Protein AF-A0A923C5K8-F1 (afdb_monomer)

Mean predicted aligned error: 7.36 Å

pLDDT: mean 82.14, std 13.77, range [33.34, 97.75]

Solvent-accessible surface area (backbone atoms only — not comparable to full-atom values): 17871 Å² total; per-residue (Å²): 132,82,71,57,56,36,75,54,32,41,27,38,31,34,70,42,72,71,40,38,52,46,50,53,53,49,39,27,40,48,28,29,39,83,38,25,40,34,75,89,48,56,32,38,34,29,34,38,76,75,36,37,37,36,44,36,55,45,57,68,77,55,85,74,36,60,58,27,57,51,23,70,66,31,36,38,41,49,50,30,38,30,37,25,20,83,42,53,73,59,42,52,53,34,24,43,76,48,68,41,44,72,50,86,70,62,50,97,78,73,54,60,29,25,51,33,69,47,82,17,35,38,28,53,41,46,51,89,46,48,66,57,50,48,62,73,47,27,52,69,53,82,80,75,85,74,85,56,61,67,36,73,35,45,36,68,50,36,36,32,32,41,34,48,52,89,49,45,67,60,50,50,38,33,45,35,65,12,69,56,24,43,70,77,49,90,66,61,46,80,44,98,77,34,37,41,43,41,35,28,35,88,78,62,53,38,35,40,35,39,38,33,26,41,78,89,45,32,74,76,33,66,42,42,55,59,37,71,48,37,26,54,39,33,45,29,31,27,37,75,68,49,91,86,39,73,53,67,74,44,57,76,73,45,51,60,47,78,70,60,74,64,56,49,53,56,50,44,66,69,45,62,92,52,97,68,61,53,70,60,30,60,80,60,38,44,43,74,39,34,44,80,56,102,77,61,46,62,28,39,34,39,40,50,49,53,78,69,46,50,50,44,38,42,31,43,35,26,68,48,91,91,59,73,92,72,83,40,72,80,70,84,94,123

Radius of gyration: 19.4 Å; Cα contacts (8 Å, |Δi|>4): 706; chains: 1; bounding box: 46×44×50 Å

Structure (mmCIF, N/CA/C/O backbone):
data_AF-A0A923C5K8-F1
#
_entry.id   AF-A0A923C5K8-F1
#
loop_
_atom_site.group_PDB
_atom_site.id
_atom_site.type_symbol
_atom_site.label_atom_id
_atom_site.label_alt_id
_atom_site.label_comp_id
_atom_site.label_asym_id
_atom_site.label_entity_id
_atom_site.label_seq_id
_atom_site.pdbx_PDB_ins_code
_atom_site.Cartn_x
_atom_site.Cartn_y
_atom_site.Cartn_z
_atom_site.occupancy
_atom_site.B_iso_or_equiv
_atom_site.auth_seq_id
_atom_site.auth_comp_id
_atom_site.auth_asym_id
_atom_site.auth_atom_id
_atom_site.pdbx_PDB_model_num
ATOM 1 N N . MET A 1 1 ? -0.525 24.136 -12.859 1.00 54.44 1 MET A N 1
ATOM 2 C CA . MET A 1 1 ? -1.296 22.988 -12.332 1.00 54.44 1 MET A CA 1
ATOM 3 C C . MET A 1 1 ? -0.347 22.068 -11.589 1.00 54.44 1 MET A C 1
ATOM 5 O O . MET A 1 1 ? 0.751 21.841 -12.087 1.00 54.44 1 MET A O 1
ATOM 9 N N . GLN A 1 2 ? -0.743 21.607 -10.403 1.00 67.50 2 GLN A N 1
ATOM 10 C CA . GLN A 1 2 ? -0.020 20.585 -9.638 1.00 67.50 2 GLN A CA 1
ATOM 11 C C . GLN A 1 2 ? -0.041 19.246 -10.404 1.00 67.50 2 GLN A C 1
ATOM 13 O O . GLN A 1 2 ? -1.041 18.978 -11.074 1.00 67.50 2 GLN A O 1
ATOM 18 N N . PRO A 1 3 ? 1.033 18.436 -10.351 1.00 74.94 3 PRO A N 1
ATOM 19 C CA . PRO A 1 3 ? 1.065 17.127 -10.995 1.00 74.94 3 PRO A CA 1
ATOM 20 C C . PRO A 1 3 ? -0.014 16.212 -10.410 1.00 74.94 3 PRO A C 1
ATOM 22 O O . PRO A 1 3 ? -0.245 16.194 -9.200 1.00 74.94 3 PRO A O 1
ATOM 25 N N . SER A 1 4 ? -0.645 15.419 -11.270 1.00 88.62 4 SER A N 1
ATOM 26 C CA . SER A 1 4 ? -1.447 14.287 -10.816 1.00 88.62 4 SER A CA 1
ATOM 27 C C . SER A 1 4 ? -0.523 13.221 -10.221 1.00 88.62 4 SER A C 1
ATOM 29 O O . SER A 1 4 ? 0.566 12.965 -10.747 1.00 88.62 4 SER A O 1
ATOM 31 N N . LEU A 1 5 ? -0.944 12.615 -9.110 1.00 93.25 5 LEU A N 1
ATOM 32 C CA . LEU A 1 5 ? -0.205 11.537 -8.464 1.00 93.25 5 LEU A CA 1
ATOM 33 C C . LEU A 1 5 ? -1.176 10.455 -7.992 1.00 93.25 5 LEU A C 1
ATOM 35 O O . LEU A 1 5 ? -2.074 10.720 -7.195 1.00 93.25 5 LEU A O 1
ATOM 39 N N . ASN A 1 6 ? -1.011 9.237 -8.498 1.00 93.75 6 ASN A N 1
ATOM 40 C CA . ASN A 1 6 ? -1.875 8.098 -8.188 1.00 93.75 6 ASN A CA 1
ATOM 41 C C . ASN A 1 6 ? -1.044 6.855 -7.878 1.00 93.75 6 ASN A C 1
ATOM 43 O O . ASN A 1 6 ? 0.094 6.742 -8.323 1.00 93.75 6 ASN A O 1
ATOM 47 N N . ILE A 1 7 ? -1.627 5.893 -7.165 1.00 95.38 7 ILE A N 1
ATOM 48 C CA . ILE A 1 7 ? -1.024 4.564 -7.016 1.00 95.38 7 ILE A CA 1
ATOM 49 C C . ILE A 1 7 ? -1.369 3.742 -8.260 1.00 95.38 7 ILE A C 1
ATOM 51 O O . ILE A 1 7 ? -2.545 3.529 -8.549 1.00 95.38 7 ILE A O 1
ATOM 55 N N . GLY A 1 8 ? -0.349 3.274 -8.978 1.00 96.00 8 GLY A N 1
ATOM 56 C CA . GLY A 1 8 ? -0.500 2.308 -10.066 1.00 96.00 8 GLY A CA 1
ATOM 57 C C . GLY A 1 8 ? -0.700 0.902 -9.515 1.00 96.00 8 GLY A C 1
ATOM 58 O O . GLY A 1 8 ? -1.753 0.298 -9.704 1.00 96.00 8 GLY A O 1
ATOM 59 N N . PHE A 1 9 ? 0.290 0.409 -8.770 1.00 97.38 9 PHE A N 1
ATOM 60 C CA . PHE A 1 9 ? 0.217 -0.861 -8.053 1.00 97.38 9 PHE A CA 1
ATOM 61 C C . PHE A 1 9 ? 1.048 -0.831 -6.769 1.00 97.38 9 PHE A C 1
ATOM 63 O O . PHE A 1 9 ? 1.988 -0.045 -6.644 1.00 97.38 9 PHE A O 1
ATOM 70 N N . ILE A 1 10 ? 0.711 -1.722 -5.839 1.00 97.25 10 ILE A N 1
ATOM 71 C CA . ILE A 1 10 ? 1.554 -2.073 -4.690 1.00 97.25 10 ILE A CA 1
ATOM 72 C C . ILE A 1 10 ? 2.181 -3.430 -4.975 1.00 97.25 10 ILE A C 1
ATOM 74 O O . ILE A 1 10 ? 1.475 -4.366 -5.348 1.00 97.25 10 ILE A O 1
ATOM 78 N N . GLU A 1 11 ? 3.489 -3.544 -4.813 1.00 95.94 11 GLU A N 1
ATOM 79 C CA . GLU A 1 11 ? 4.194 -4.810 -4.937 1.00 95.94 11 GLU A CA 1
ATOM 80 C C . GLU A 1 11 ? 4.358 -5.459 -3.562 1.00 95.94 11 GLU A C 1
ATOM 82 O O . GLU A 1 11 ? 4.950 -4.880 -2.652 1.00 95.94 11 GLU A O 1
ATOM 87 N N . ILE A 1 12 ? 3.830 -6.671 -3.417 1.00 95.12 12 ILE A N 1
ATOM 88 C CA . ILE A 1 12 ? 4.008 -7.507 -2.231 1.00 95.12 12 ILE A CA 1
ATOM 89 C C . ILE A 1 12 ? 4.950 -8.633 -2.609 1.00 95.12 12 ILE A C 1
ATOM 91 O O . ILE A 1 12 ? 4.692 -9.345 -3.580 1.00 95.12 12 ILE A O 1
ATOM 95 N N . SER A 1 13 ? 5.984 -8.836 -1.803 1.00 92.25 13 SER A N 1
ATOM 96 C CA . SER A 1 13 ? 6.898 -9.950 -1.983 1.00 92.25 13 SER A CA 1
ATOM 97 C C . SER A 1 13 ? 6.747 -11.009 -0.891 1.00 92.25 13 SER A C 1
ATOM 99 O O . SER A 1 13 ? 6.535 -10.684 0.280 1.00 92.25 13 SER A O 1
ATOM 101 N N . ALA A 1 14 ? 6.829 -12.291 -1.267 1.00 89.38 14 ALA A N 1
ATOM 102 C CA . ALA A 1 14 ? 6.598 -13.419 -0.358 1.00 89.38 14 ALA A CA 1
ATOM 103 C C . ALA A 1 14 ? 7.727 -14.481 -0.409 1.00 89.38 14 ALA A C 1
ATOM 105 O O . ALA A 1 14 ? 8.059 -14.958 -1.494 1.00 89.38 14 ALA A O 1
ATOM 106 N N . PRO A 1 15 ? 8.279 -14.920 0.748 1.00 82.31 15 PRO A N 1
ATOM 107 C CA . PRO A 1 15 ? 9.481 -15.774 0.821 1.00 82.31 15 PRO A CA 1
ATOM 108 C C . PRO A 1 15 ? 9.251 -17.258 0.545 1.00 82.31 15 PRO A C 1
ATOM 110 O O . PRO A 1 15 ? 10.193 -17.982 0.235 1.00 82.31 15 PRO A O 1
ATOM 113 N N . SER A 1 16 ? 8.024 -17.748 0.706 1.00 83.12 16 SER A N 1
ATOM 114 C CA . SER A 1 16 ? 7.712 -19.174 0.614 1.00 83.12 16 SER A CA 1
ATOM 115 C C . SER A 1 16 ? 6.380 -19.400 -0.083 1.00 83.12 16 SER A C 1
ATOM 117 O O . SER A 1 16 ? 5.521 -18.515 -0.099 1.00 83.12 16 SER A O 1
ATOM 119 N N . SER A 1 17 ? 6.185 -20.605 -0.621 1.00 86.38 17 SER A N 1
ATOM 120 C CA . SER A 1 17 ? 4.902 -21.025 -1.194 1.00 86.38 17 SER A CA 1
ATOM 121 C C . SER A 1 17 ? 3.762 -20.864 -0.190 1.00 86.38 17 SER A C 1
ATOM 123 O O . SER A 1 17 ? 2.743 -20.285 -0.538 1.00 86.38 17 SER A O 1
ATOM 125 N N . LEU A 1 18 ? 3.966 -21.256 1.073 1.00 87.75 18 LEU A N 1
ATOM 126 C CA . LEU A 1 18 ? 2.962 -21.115 2.130 1.00 87.75 18 LEU A CA 1
ATOM 127 C C . LEU A 1 18 ? 2.531 -19.654 2.337 1.00 87.75 18 LEU A C 1
ATOM 129 O O . LEU A 1 18 ? 1.337 -19.358 2.334 1.00 87.75 18 LEU A O 1
ATOM 133 N N . LYS A 1 19 ? 3.489 -18.726 2.488 1.00 89.25 19 LYS A N 1
ATOM 134 C CA . LYS A 1 19 ? 3.171 -17.299 2.669 1.00 89.25 19 LYS A CA 1
ATOM 135 C C . LYS A 1 19 ? 2.550 -16.698 1.410 1.00 89.25 19 LYS A C 1
ATOM 137 O O . LYS A 1 19 ? 1.596 -15.933 1.502 1.00 89.25 19 LYS A O 1
ATOM 142 N N . ARG A 1 20 ? 3.051 -17.078 0.234 1.00 91.62 20 ARG A N 1
ATOM 143 C CA . ARG A 1 20 ? 2.485 -16.670 -1.053 1.00 91.62 20 ARG A CA 1
ATOM 144 C C . ARG A 1 20 ? 1.023 -17.097 -1.157 1.00 91.62 20 ARG A C 1
ATOM 146 O O . ARG A 1 20 ? 0.174 -16.266 -1.454 1.00 91.62 20 ARG A O 1
ATOM 153 N N . ASP A 1 21 ? 0.715 -18.358 -0.882 1.00 93.00 21 ASP A N 1
ATOM 154 C CA . ASP A 1 21 ? -0.636 -18.903 -1.019 1.00 93.00 21 ASP A CA 1
ATOM 155 C C . ASP A 1 21 ? -1.592 -18.300 0.030 1.00 93.00 21 ASP A C 1
ATOM 157 O O . ASP A 1 21 ? -2.765 -18.051 -0.273 1.00 93.00 21 ASP A O 1
ATOM 161 N N . ALA A 1 22 ? -1.082 -17.949 1.219 1.00 91.62 22 ALA A N 1
ATOM 162 C CA . ALA A 1 22 ? -1.814 -17.158 2.209 1.00 91.62 22 ALA A CA 1
ATOM 163 C C . ALA A 1 22 ? -2.159 -15.749 1.688 1.00 91.62 22 ALA A C 1
ATOM 165 O O . ALA A 1 22 ? -3.317 -15.338 1.781 1.00 91.62 22 ALA A O 1
ATOM 166 N N . VAL A 1 23 ? -1.204 -15.040 1.066 1.00 93.50 23 VAL A N 1
ATOM 167 C CA . VAL A 1 23 ? -1.464 -13.731 0.432 1.00 93.50 23 VAL A CA 1
ATOM 168 C C . VAL A 1 23 ? -2.484 -13.867 -0.692 1.00 93.50 23 VAL A C 1
ATOM 170 O O . VAL A 1 23 ? -3.456 -13.119 -0.704 1.00 93.50 23 VAL A O 1
ATOM 173 N N . LYS A 1 24 ? -2.336 -14.846 -1.595 1.00 93.69 24 LYS A N 1
ATOM 174 C CA . LYS A 1 24 ? -3.310 -15.089 -2.677 1.00 93.69 24 LYS A CA 1
ATOM 175 C C . LYS A 1 24 ? -4.718 -15.295 -2.124 1.00 93.69 24 LYS A C 1
ATOM 177 O O . LYS A 1 24 ? -5.668 -14.655 -2.569 1.00 93.69 24 LYS A O 1
ATOM 182 N N . THR A 1 25 ? -4.839 -16.157 -1.116 1.00 90.69 25 THR A N 1
ATOM 183 C CA . THR A 1 25 ? -6.109 -16.450 -0.447 1.00 90.69 25 THR A CA 1
ATOM 184 C C . THR A 1 25 ? -6.710 -15.191 0.168 1.00 90.69 25 THR A C 1
ATOM 186 O O . THR A 1 25 ? -7.901 -14.931 0.000 1.00 90.69 25 THR A O 1
ATOM 189 N N . LEU A 1 26 ? -5.897 -14.385 0.852 1.00 89.94 26 LEU A N 1
ATOM 190 C CA . LEU A 1 26 ? -6.344 -13.126 1.433 1.00 89.94 26 LEU A CA 1
ATOM 191 C C . LEU A 1 26 ? -6.803 -12.130 0.361 1.00 89.94 26 LEU A C 1
ATOM 193 O O . LEU A 1 26 ? -7.888 -11.569 0.487 1.00 89.94 26 LEU A O 1
ATOM 197 N N . LEU A 1 27 ? -6.030 -11.946 -0.710 1.00 91.50 27 LEU A N 1
ATOM 198 C CA . LEU A 1 27 ? -6.373 -11.043 -1.811 1.00 91.50 27 LEU A CA 1
ATOM 199 C C . LEU A 1 27 ? -7.736 -11.391 -2.422 1.00 91.50 27 LEU A C 1
ATOM 201 O O . LEU A 1 27 ? -8.565 -10.497 -2.602 1.00 91.50 27 LEU A O 1
ATOM 205 N N . LEU A 1 28 ? -8.011 -12.681 -2.648 1.00 89.19 28 LEU A N 1
ATOM 206 C CA . LEU A 1 28 ? -9.319 -13.146 -3.120 1.00 89.19 28 LEU A CA 1
ATOM 207 C C . LEU A 1 28 ? -10.447 -12.775 -2.145 1.00 89.19 28 LEU A C 1
ATOM 209 O O . LEU A 1 28 ? -11.460 -12.209 -2.562 1.00 89.19 28 LEU A O 1
ATOM 213 N N . LYS A 1 29 ? -10.255 -13.016 -0.839 1.00 85.12 29 LYS A N 1
ATOM 214 C CA . LYS A 1 29 ? -11.236 -12.660 0.205 1.00 85.12 29 LYS A CA 1
ATOM 215 C C . LYS A 1 29 ? -11.498 -11.149 0.267 1.00 85.12 29 LYS A C 1
ATOM 217 O O . LYS A 1 29 ? -12.635 -10.734 0.502 1.00 85.12 29 LYS A O 1
ATOM 222 N N . LEU A 1 30 ? -10.463 -10.348 0.012 1.00 86.62 30 LEU A N 1
ATOM 223 C CA . LEU A 1 30 ? -10.506 -8.886 -0.063 1.00 86.62 30 LEU A CA 1
ATOM 224 C C . LEU A 1 30 ? -11.086 -8.356 -1.387 1.00 86.62 30 LEU A C 1
ATOM 226 O O . LEU A 1 30 ? -11.190 -7.142 -1.554 1.00 86.62 30 LEU A O 1
ATOM 230 N N . GLY A 1 31 ? -11.471 -9.225 -2.326 1.00 86.00 31 GLY A N 1
ATOM 231 C CA . GLY A 1 31 ? -12.117 -8.840 -3.585 1.00 86.00 31 GLY A CA 1
ATOM 232 C C . GLY A 1 31 ? -11.159 -8.574 -4.749 1.00 86.00 31 GLY A C 1
ATOM 233 O O . GLY A 1 31 ? -11.602 -8.185 -5.835 1.00 86.00 31 GLY A O 1
ATOM 234 N N . PHE A 1 32 ? -9.859 -8.811 -4.569 1.00 90.94 32 PHE A N 1
ATOM 235 C CA . PHE A 1 32 ? -8.914 -8.828 -5.678 1.00 90.94 32 PHE A CA 1
ATOM 236 C C . PHE A 1 32 ? -9.048 -10.132 -6.464 1.00 90.94 32 PHE A C 1
ATOM 238 O O . PHE A 1 32 ? -9.311 -11.190 -5.907 1.00 90.94 32 PHE A O 1
ATOM 245 N N . ASN A 1 33 ? -8.851 -10.069 -7.774 1.00 91.19 33 ASN A N 1
ATOM 246 C CA . ASN A 1 33 ? -8.841 -11.230 -8.656 1.00 91.19 33 ASN A CA 1
ATOM 247 C C . ASN A 1 33 ? -7.522 -11.260 -9.414 1.00 91.19 33 ASN A C 1
ATOM 249 O O . ASN A 1 33 ? -7.016 -10.203 -9.784 1.00 91.19 33 ASN A O 1
ATOM 253 N N . LEU A 1 34 ? -6.996 -12.453 -9.674 1.00 94.31 34 LEU A N 1
ATOM 254 C CA . LEU A 1 34 ? -5.881 -12.621 -10.597 1.00 94.31 34 LEU A CA 1
ATOM 255 C C . LEU A 1 34 ? -6.327 -12.159 -11.992 1.00 94.31 34 LEU A C 1
ATOM 257 O O . LEU A 1 34 ? -7.333 -12.639 -12.512 1.00 94.31 34 LEU A O 1
ATOM 261 N N . VAL A 1 35 ? -5.602 -11.201 -12.564 1.00 94.38 35 VAL A N 1
ATOM 262 C CA . VAL A 1 35 ? -5.890 -10.613 -13.882 1.00 94.38 35 VAL A CA 1
ATOM 263 C C . VAL A 1 35 ? -4.722 -10.716 -14.848 1.00 94.38 35 VAL A C 1
ATOM 265 O O . VAL A 1 35 ? -4.885 -10.379 -16.014 1.00 94.38 35 VAL A O 1
ATOM 268 N N . GLY A 1 36 ? -3.551 -11.166 -14.405 1.00 95.56 36 GLY A N 1
ATOM 269 C CA . GLY A 1 36 ? -2.436 -11.377 -15.313 1.00 95.56 36 GLY A CA 1
ATOM 270 C C . GLY A 1 36 ? -1.259 -12.089 -14.677 1.00 95.56 36 GLY A C 1
ATOM 271 O O . GLY A 1 36 ? -1.043 -12.007 -13.467 1.00 95.56 36 GLY A O 1
ATOM 272 N N . HIS A 1 37 ? -0.481 -12.754 -15.519 1.00 96.81 37 HIS A N 1
ATOM 273 C CA . HIS A 1 37 ? 0.834 -13.279 -15.167 1.00 96.81 37 HIS A CA 1
ATOM 274 C C . HIS A 1 37 ? 1.898 -12.444 -15.855 1.00 96.81 37 HIS A C 1
ATOM 276 O O . HIS A 1 37 ? 1.741 -12.076 -17.018 1.00 96.81 37 HIS A O 1
ATOM 282 N N . HIS A 1 38 ? 2.969 -12.110 -15.144 1.00 96.69 38 HIS A N 1
ATOM 283 C CA . HIS A 1 38 ? 4.079 -11.418 -15.771 1.00 96.69 38 HIS A CA 1
ATOM 284 C C . HIS A 1 38 ? 4.756 -12.352 -16.782 1.00 96.69 38 HIS A C 1
ATOM 286 O O . HIS A 1 38 ? 5.025 -13.512 -16.479 1.00 96.69 38 HIS A O 1
ATOM 292 N N . LYS A 1 39 ? 5.073 -11.841 -17.975 1.00 95.38 39 LYS A N 1
ATOM 293 C CA . LYS A 1 39 ? 5.541 -12.655 -19.114 1.00 95.38 39 LYS A CA 1
ATOM 294 C C . LYS A 1 39 ? 6.876 -13.361 -18.866 1.00 95.38 39 LYS A C 1
ATOM 296 O O . LYS A 1 39 ? 7.105 -14.459 -19.355 1.00 95.38 39 LYS A O 1
ATOM 301 N N . LEU A 1 40 ? 7.778 -12.702 -18.134 1.00 91.69 40 LEU A N 1
ATOM 302 C CA . LEU A 1 40 ? 9.156 -13.173 -17.915 1.00 91.69 40 LEU A CA 1
ATOM 303 C C . LEU A 1 40 ? 9.512 -13.502 -16.453 1.00 91.69 40 LEU A C 1
ATOM 305 O O . LEU A 1 40 ? 10.409 -14.313 -16.206 1.00 91.69 40 LEU A O 1
ATOM 309 N N . HIS A 1 41 ? 8.812 -12.898 -15.493 1.00 91.38 41 HIS A N 1
ATOM 310 C CA . HIS A 1 41 ? 9.139 -12.936 -14.068 1.00 91.38 41 HIS A CA 1
ATOM 311 C C . HIS A 1 41 ? 8.056 -13.665 -13.279 1.00 91.38 41 HIS A C 1
ATOM 313 O O . HIS A 1 41 ? 6.913 -13.784 -13.717 1.00 91.38 41 HIS A O 1
ATOM 319 N N . ALA A 1 42 ? 8.411 -14.144 -12.089 1.00 92.00 42 ALA A N 1
ATOM 320 C CA . ALA A 1 42 ? 7.487 -14.818 -11.182 1.00 92.00 42 ALA A CA 1
ATOM 321 C C . ALA A 1 42 ? 6.625 -13.796 -10.416 1.00 92.00 42 ALA A C 1
ATOM 323 O O . ALA A 1 42 ? 6.728 -13.661 -9.197 1.00 92.00 42 ALA A O 1
ATOM 324 N N . VAL A 1 43 ? 5.800 -13.059 -11.163 1.00 94.31 43 VAL A N 1
ATOM 325 C CA . VAL A 1 43 ? 4.916 -12.013 -10.646 1.00 94.31 43 VAL A CA 1
ATOM 326 C C . VAL A 1 43 ? 3.493 -12.253 -11.138 1.00 94.31 43 VAL A C 1
ATOM 328 O O . VAL A 1 43 ? 3.249 -12.469 -12.325 1.00 94.31 43 VAL A O 1
ATOM 331 N N . GLU A 1 44 ? 2.538 -12.188 -10.219 1.00 96.75 44 GLU A N 1
ATOM 332 C CA . GLU A 1 44 ? 1.106 -12.240 -10.514 1.00 96.75 44 GLU A CA 1
ATOM 333 C C . GLU A 1 44 ? 0.466 -10.874 -10.289 1.00 96.75 44 GLU A C 1
ATOM 335 O O . GLU A 1 44 ? 0.716 -10.221 -9.277 1.00 96.75 44 GLU A O 1
ATOM 340 N N . LEU A 1 45 ? -0.395 -10.449 -11.211 1.00 97.38 45 LEU A N 1
ATOM 341 C CA . LEU A 1 45 ? -1.140 -9.205 -11.096 1.00 97.38 45 LEU A CA 1
ATOM 342 C C . LEU A 1 45 ? -2.549 -9.484 -10.584 1.00 97.38 45 LEU A C 1
ATOM 344 O O . LEU A 1 45 ? -3.353 -10.143 -11.245 1.00 97.38 45 LEU A O 1
ATOM 348 N N . TYR A 1 46 ? -2.857 -8.930 -9.422 1.00 95.56 46 TYR A N 1
ATOM 349 C CA . TYR A 1 46 ? -4.167 -8.962 -8.797 1.00 95.56 46 TYR A CA 1
ATOM 350 C C . TYR A 1 46 ? -4.838 -7.600 -8.929 1.00 95.56 46 TYR A C 1
ATOM 352 O O . TYR A 1 46 ? -4.197 -6.566 -8.757 1.00 95.56 46 TYR A O 1
ATOM 360 N N . LYS A 1 47 ? -6.141 -7.584 -9.201 1.00 92.81 47 LYS A N 1
ATOM 361 C CA . LYS A 1 47 ? -6.919 -6.352 -9.348 1.00 92.81 47 LYS A CA 1
ATOM 362 C C . LYS A 1 47 ? -8.278 -6.460 -8.665 1.00 92.81 47 LYS A C 1
ATOM 364 O O . LYS A 1 47 ? -8.980 -7.459 -8.844 1.00 92.81 47 LYS A O 1
ATOM 369 N N . ASN A 1 48 ? -8.665 -5.432 -7.916 1.00 88.44 48 ASN A N 1
ATOM 370 C CA . ASN A 1 48 ? -10.050 -5.233 -7.478 1.00 88.44 48 ASN A CA 1
ATOM 371 C C . ASN A 1 48 ? -10.762 -4.232 -8.422 1.00 88.44 48 ASN A C 1
ATOM 373 O O . ASN A 1 48 ? -10.507 -4.241 -9.629 1.00 88.44 48 ASN A O 1
ATOM 377 N N . VAL A 1 49 ? -11.694 -3.404 -7.936 1.00 85.94 49 VAL A N 1
ATOM 378 C CA . VAL A 1 49 ? -12.416 -2.445 -8.792 1.00 85.94 49 VAL A CA 1
ATOM 379 C C . VAL A 1 49 ? -11.441 -1.463 -9.457 1.00 85.94 49 VAL A C 1
ATOM 381 O O . VAL A 1 49 ? -11.429 -1.360 -10.689 1.00 85.94 49 VAL A O 1
ATOM 384 N N . THR A 1 50 ? -10.577 -0.805 -8.676 1.00 87.44 50 THR A N 1
ATOM 385 C CA . THR A 1 50 ? -9.681 0.252 -9.188 1.00 87.44 50 THR A CA 1
ATOM 386 C C . THR A 1 50 ? -8.197 0.040 -8.903 1.00 87.44 50 THR A C 1
ATOM 388 O O . THR A 1 50 ? -7.370 0.719 -9.502 1.00 87.44 50 THR A O 1
ATOM 391 N N . SER A 1 51 ? -7.841 -0.864 -7.995 1.00 92.62 51 SER A N 1
ATOM 392 C CA . SER A 1 51 ? -6.486 -1.009 -7.462 1.00 92.62 51 SER A CA 1
ATOM 393 C C . SER A 1 51 ? -5.812 -2.289 -7.939 1.00 92.62 51 SER A C 1
ATOM 395 O O . SER A 1 51 ? -6.462 -3.322 -8.111 1.00 92.62 51 SER A O 1
ATOM 397 N N . TYR A 1 52 ? -4.491 -2.213 -8.111 1.00 96.50 52 TYR A N 1
ATOM 398 C CA . TYR A 1 52 ? -3.648 -3.333 -8.510 1.00 96.50 52 TYR A CA 1
ATOM 399 C C . TYR A 1 52 ? -2.646 -3.692 -7.413 1.00 96.50 52 TYR A C 1
ATOM 401 O O . TYR A 1 52 ? -2.073 -2.817 -6.760 1.00 96.50 52 TYR A O 1
ATOM 409 N N . ILE A 1 53 ? -2.417 -4.990 -7.248 1.00 97.75 53 ILE A N 1
ATOM 410 C CA . ILE A 1 53 ? -1.359 -5.560 -6.419 1.00 97.75 53 ILE A CA 1
ATOM 411 C C . ILE A 1 53 ? -0.531 -6.493 -7.297 1.00 97.75 53 ILE A C 1
ATOM 413 O O . ILE A 1 53 ? -1.079 -7.401 -7.919 1.00 97.75 53 ILE A O 1
ATOM 417 N N . ALA A 1 54 ? 0.777 -6.272 -7.346 1.00 97.50 54 ALA A N 1
ATOM 418 C CA . ALA A 1 54 ? 1.723 -7.196 -7.951 1.00 97.50 54 ALA A CA 1
ATOM 419 C C . ALA A 1 54 ? 2.265 -8.117 -6.850 1.00 97.50 54 ALA A C 1
ATOM 421 O O . ALA A 1 54 ? 2.927 -7.658 -5.926 1.00 97.50 54 ALA A O 1
ATOM 422 N N . LEU A 1 55 ? 1.953 -9.408 -6.911 1.00 96.25 55 LEU A N 1
ATOM 423 C CA . LEU A 1 55 ? 2.504 -10.402 -5.998 1.00 96.25 55 LEU A CA 1
ATOM 424 C C . LEU A 1 55 ? 3.778 -10.978 -6.615 1.00 96.25 55 LEU A C 1
ATOM 426 O O . LEU A 1 55 ? 3.698 -11.803 -7.527 1.00 96.25 55 LEU A O 1
ATOM 430 N N . ASN A 1 56 ? 4.930 -10.539 -6.118 1.00 93.38 56 ASN A N 1
ATOM 431 C CA . ASN A 1 56 ? 6.245 -10.983 -6.555 1.00 93.38 56 ASN A CA 1
ATOM 432 C C . ASN A 1 56 ? 6.746 -12.137 -5.670 1.00 93.38 56 ASN A C 1
ATOM 434 O O . ASN A 1 56 ? 6.737 -12.083 -4.441 1.00 93.38 56 ASN A O 1
ATOM 438 N N . TYR A 1 57 ? 7.149 -13.233 -6.297 1.00 90.38 57 TYR A N 1
ATOM 439 C CA . TYR A 1 57 ? 7.736 -14.388 -5.618 1.00 90.38 57 TYR A CA 1
ATOM 440 C C . TYR A 1 57 ? 8.936 -14.923 -6.404 1.00 90.38 57 TYR A C 1
ATOM 442 O O . TYR A 1 57 ? 9.212 -16.130 -6.419 1.00 90.38 57 TYR A O 1
ATOM 450 N N . GLU A 1 58 ? 9.643 -14.013 -7.079 1.00 85.88 58 GLU A N 1
ATOM 451 C CA . GLU A 1 58 ? 10.894 -14.298 -7.761 1.00 85.88 58 GLU A CA 1
ATOM 452 C C . GLU A 1 58 ? 11.950 -14.787 -6.766 1.00 85.88 58 GLU A C 1
ATOM 454 O O . GLU A 1 58 ? 12.20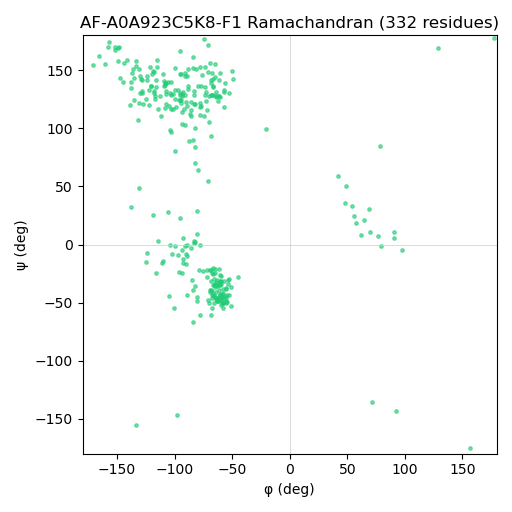8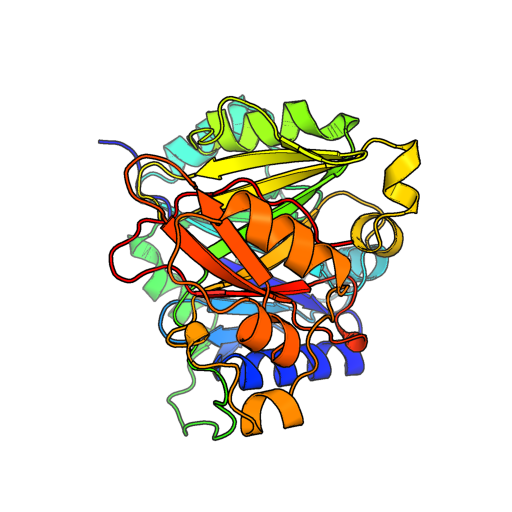 -14.194 -5.719 1.00 85.88 58 GLU A O 1
ATOM 459 N N . GLN A 1 59 ? 12.537 -15.937 -7.088 1.00 74.88 59 GLN A N 1
ATOM 460 C CA . GLN A 1 59 ? 13.565 -16.567 -6.272 1.00 74.88 59 GLN A CA 1
ATOM 461 C C . GLN A 1 59 ? 14.935 -15.966 -6.598 1.00 74.88 59 GLN A C 1
ATOM 463 O O . GLN A 1 59 ? 15.196 -15.533 -7.724 1.00 74.88 59 GLN A O 1
ATOM 468 N N . LYS A 1 60 ? 15.836 -15.983 -5.612 1.00 65.88 60 LYS A N 1
ATOM 469 C CA . LYS A 1 60 ? 17.210 -15.485 -5.754 1.00 65.88 60 LYS A CA 1
ATOM 470 C C . LYS A 1 60 ? 17.902 -16.122 -6.969 1.00 65.88 60 LYS A C 1
ATOM 472 O O . LYS A 1 60 ? 17.908 -17.341 -7.108 1.00 65.88 60 LYS A O 1
ATOM 477 N N . GLY A 1 61 ? 18.510 -15.295 -7.824 1.00 55.19 61 GLY A N 1
ATOM 478 C CA . GLY A 1 61 ? 19.311 -15.742 -8.973 1.00 55.19 61 GLY A CA 1
ATOM 479 C C . GLY A 1 61 ? 18.591 -15.763 -10.325 1.00 55.19 61 GLY A C 1
ATOM 480 O O . GLY A 1 61 ? 19.245 -15.977 -11.343 1.00 55.19 61 GLY A O 1
ATOM 481 N N . ARG A 1 62 ? 17.282 -15.483 -10.382 1.00 52.66 62 ARG A N 1
ATOM 482 C CA . ARG A 1 62 ? 16.581 -15.244 -11.653 1.00 52.66 62 ARG A CA 1
ATOM 483 C C . ARG A 1 62 ? 16.639 -13.747 -11.991 1.00 52.66 62 ARG A C 1
ATOM 485 O O . ARG A 1 62 ? 16.272 -12.913 -11.174 1.00 52.66 62 ARG A O 1
ATOM 492 N N . GLY A 1 63 ? 17.190 -13.403 -13.158 1.00 53.25 63 GLY A N 1
ATOM 493 C CA . GLY A 1 63 ? 17.166 -12.035 -13.702 1.00 53.25 63 GLY A CA 1
ATOM 494 C C . GLY A 1 63 ? 18.015 -10.965 -12.991 1.00 53.25 63 GLY A C 1
ATOM 495 O O . GLY A 1 63 ? 17.861 -9.794 -13.316 1.00 53.25 63 GLY A O 1
ATOM 496 N N . ASN A 1 64 ? 18.906 -11.322 -12.051 1.00 55.75 64 ASN A N 1
ATOM 497 C CA . ASN A 1 64 ? 19.619 -10.368 -11.172 1.00 55.75 64 ASN A CA 1
ATOM 498 C C . ASN A 1 64 ? 18.683 -9.431 -10.369 1.00 55.75 64 ASN A C 1
ATOM 500 O O . ASN A 1 64 ? 19.095 -8.351 -9.946 1.00 55.75 64 ASN A O 1
ATOM 504 N N . CYS A 1 65 ? 17.438 -9.855 -10.144 1.00 61.00 65 CYS A N 1
ATOM 505 C CA . CYS A 1 65 ? 16.420 -9.123 -9.395 1.00 61.00 65 CYS A CA 1
ATOM 506 C C . CYS A 1 65 ? 16.716 -9.157 -7.876 1.00 61.00 65 CYS A C 1
ATOM 508 O O . CYS A 1 65 ? 17.096 -10.198 -7.322 1.00 61.00 65 CYS A O 1
ATOM 510 N N . ARG A 1 66 ? 16.583 -8.012 -7.186 1.00 74.62 66 ARG A N 1
ATOM 511 C CA . ARG A 1 66 ? 16.892 -7.837 -5.744 1.00 74.62 66 ARG A CA 1
ATOM 512 C C . ARG A 1 66 ? 15.906 -8.567 -4.834 1.00 74.62 66 ARG A C 1
ATOM 514 O O . ARG A 1 66 ? 16.245 -8.867 -3.690 1.00 74.62 66 ARG A O 1
ATOM 521 N N . GLU A 1 67 ? 14.716 -8.858 -5.333 1.00 72.19 67 GLU A N 1
ATOM 522 C CA . GLU A 1 67 ? 13.542 -9.296 -4.590 1.00 72.19 67 GLU A CA 1
ATOM 523 C C . GLU A 1 67 ? 13.821 -10.583 -3.813 1.00 72.19 67 GLU A C 1
ATOM 525 O O . GLU A 1 67 ? 13.542 -10.639 -2.619 1.00 72.19 67 GLU A O 1
ATOM 530 N N . GLY A 1 68 ? 14.515 -11.554 -4.416 1.00 68.00 68 GLY A N 1
ATOM 531 C CA . GLY A 1 68 ? 14.902 -12.785 -3.724 1.00 68.00 68 GLY A CA 1
ATOM 532 C C . GLY A 1 68 ? 15.812 -12.560 -2.505 1.00 68.00 68 GLY A C 1
ATOM 533 O O . GLY A 1 68 ? 15.679 -13.266 -1.509 1.00 68.00 68 GLY A O 1
ATOM 534 N N . SER A 1 69 ? 16.713 -11.573 -2.547 1.00 74.62 69 SER A N 1
ATOM 535 C CA . SER A 1 69 ? 17.572 -11.218 -1.401 1.00 74.62 69 SER A CA 1
ATOM 536 C C . SER A 1 69 ? 16.846 -10.311 -0.402 1.00 74.62 69 SER A C 1
ATOM 538 O O . SER A 1 69 ? 17.026 -10.457 0.802 1.00 74.62 69 SER A O 1
ATOM 540 N N . TYR A 1 70 ? 15.997 -9.402 -0.887 1.00 82.12 70 TYR A N 1
ATOM 541 C CA . TYR A 1 70 ? 15.199 -8.496 -0.059 1.00 82.12 70 TYR A CA 1
ATOM 542 C C . TYR A 1 70 ? 14.215 -9.263 0.833 1.00 82.12 70 TYR A C 1
ATOM 544 O O . TYR A 1 70 ? 14.181 -9.099 2.049 1.00 82.12 70 TYR A O 1
ATOM 552 N N . VAL A 1 71 ? 13.488 -10.200 0.237 1.00 82.62 71 VAL A N 1
ATOM 553 C CA . VAL A 1 71 ? 12.520 -11.066 0.913 1.00 82.62 71 VAL A CA 1
ATOM 554 C C . VAL A 1 71 ? 13.173 -12.016 1.918 1.00 82.62 71 VAL A C 1
ATOM 556 O O . VAL A 1 71 ? 12.559 -12.364 2.924 1.00 82.62 71 VAL A O 1
ATOM 559 N N . GLN A 1 72 ? 14.423 -12.429 1.686 1.00 82.12 72 GLN A N 1
ATOM 560 C CA . GLN A 1 72 ? 15.182 -13.218 2.664 1.00 82.12 72 GLN A CA 1
ATOM 561 C C . GLN A 1 72 ? 15.468 -12.427 3.945 1.00 82.12 72 GLN A C 1
ATOM 563 O O . GLN A 1 72 ? 15.470 -13.019 5.021 1.00 82.12 72 GLN A O 1
ATOM 568 N N . MET A 1 73 ? 15.685 -11.114 3.834 1.00 83.62 73 MET A N 1
ATOM 569 C CA . MET A 1 73 ? 15.958 -10.246 4.983 1.00 83.62 73 MET A CA 1
ATOM 570 C C . MET A 1 73 ? 14.672 -9.849 5.713 1.00 83.62 73 MET A C 1
ATOM 572 O O . MET A 1 73 ? 14.607 -9.935 6.934 1.00 83.62 73 MET A O 1
ATOM 576 N N . HIS A 1 74 ? 13.634 -9.464 4.970 1.00 85.88 74 HIS A N 1
ATOM 577 C CA . HIS A 1 74 ? 12.438 -8.842 5.549 1.00 85.88 74 HIS A CA 1
ATOM 578 C C . HIS A 1 74 ? 11.231 -9.783 5.675 1.00 85.88 74 HIS A C 1
ATOM 580 O O . HIS A 1 74 ? 10.213 -9.431 6.273 1.00 85.88 74 HIS A O 1
ATOM 586 N N . GLY A 1 75 ? 11.312 -10.990 5.111 1.00 87.19 75 GLY A N 1
ATOM 587 C CA . GLY A 1 75 ? 10.192 -11.918 5.045 1.00 87.19 75 GLY A CA 1
ATOM 588 C C . GLY A 1 75 ? 9.115 -11.458 4.058 1.00 87.19 75 GLY A C 1
ATOM 589 O O . GLY A 1 75 ? 9.408 -11.085 2.928 1.00 87.19 75 GLY A O 1
ATOM 590 N N . LEU A 1 76 ? 7.846 -11.557 4.465 1.00 90.19 76 LEU A N 1
ATOM 591 C CA . LEU A 1 76 ? 6.724 -11.073 3.657 1.00 90.19 76 LEU A CA 1
ATOM 592 C C . LEU A 1 76 ? 6.567 -9.573 3.898 1.00 90.19 76 LEU A C 1
ATOM 594 O O . LEU A 1 76 ? 6.349 -9.155 5.035 1.00 90.19 76 LEU A O 1
ATOM 598 N N . CYS A 1 77 ? 6.668 -8.783 2.835 1.00 91.38 77 CYS A N 1
ATOM 599 C CA . CYS A 1 77 ? 6.714 -7.328 2.920 1.00 91.38 77 CYS A CA 1
ATOM 600 C C . CYS A 1 77 ? 6.152 -6.668 1.656 1.00 91.38 77 CYS A C 1
ATOM 602 O O . CYS A 1 77 ? 5.908 -7.322 0.639 1.00 91.38 77 CYS A O 1
ATOM 604 N N . ILE A 1 78 ? 5.959 -5.351 1.721 1.00 93.50 78 ILE A N 1
ATOM 605 C CA . ILE A 1 78 ? 5.748 -4.526 0.532 1.00 93.50 78 ILE A CA 1
ATOM 606 C C . ILE A 1 78 ? 7.126 -4.139 0.000 1.00 93.50 78 ILE A C 1
ATOM 608 O O . ILE A 1 78 ? 7.848 -3.374 0.636 1.00 93.50 78 ILE A O 1
ATOM 612 N N . SER A 1 79 ? 7.496 -4.690 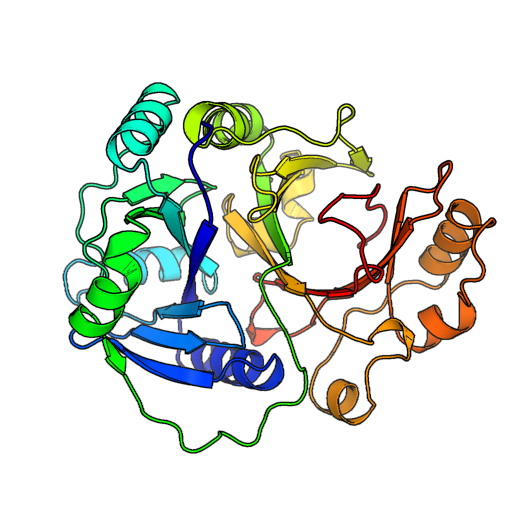-1.152 1.00 92.38 79 SER A N 1
ATOM 613 C CA . SER A 1 79 ? 8.805 -4.469 -1.774 1.00 92.38 79 SER A CA 1
ATOM 614 C C . SER A 1 79 ? 8.829 -3.283 -2.718 1.00 92.38 79 SER A C 1
ATOM 616 O O . SER A 1 79 ? 9.909 -2.782 -3.022 1.00 92.38 79 SER A O 1
ATOM 618 N N . GLY A 1 80 ? 7.661 -2.809 -3.149 1.00 94.19 80 GLY A N 1
ATOM 619 C CA . GLY A 1 80 ? 7.578 -1.747 -4.130 1.00 94.19 80 GLY A CA 1
ATOM 620 C C . GLY A 1 80 ? 6.236 -1.027 -4.147 1.00 94.19 80 GLY A C 1
ATOM 621 O O . GLY A 1 80 ? 5.190 -1.564 -3.783 1.00 94.19 80 GLY A O 1
ATOM 622 N N . LEU A 1 81 ? 6.267 0.215 -4.609 1.00 96.19 81 LEU A N 1
ATOM 623 C CA . LEU A 1 81 ? 5.109 1.056 -4.855 1.00 96.19 81 LEU A CA 1
ATOM 624 C C . LEU A 1 81 ? 5.290 1.746 -6.202 1.00 96.19 81 LEU A C 1
ATOM 626 O O . LEU A 1 81 ? 6.268 2.459 -6.413 1.00 96.19 81 LEU A O 1
ATOM 630 N N . CYS A 1 82 ? 4.330 1.574 -7.105 1.00 96.94 82 CYS A N 1
ATOM 631 C CA . CYS A 1 82 ? 4.303 2.309 -8.361 1.00 96.94 82 CYS A CA 1
ATOM 632 C C . CYS A 1 82 ? 3.430 3.555 -8.242 1.00 96.94 82 CYS A C 1
ATOM 634 O O . CYS A 1 82 ? 2.242 3.467 -7.922 1.00 96.94 82 CYS A O 1
ATOM 636 N N . LEU A 1 83 ? 4.021 4.709 -8.546 1.00 96.44 83 LEU A N 1
ATOM 637 C CA . LEU A 1 83 ? 3.339 5.985 -8.674 1.00 96.44 83 LEU A CA 1
ATOM 638 C C . LEU A 1 83 ? 3.118 6.324 -10.148 1.00 96.44 83 LEU A C 1
ATOM 640 O O . LEU A 1 83 ? 4.052 6.316 -10.952 1.00 96.44 83 LEU A O 1
ATOM 644 N N . LEU A 1 84 ? 1.877 6.672 -10.475 1.00 96.81 84 LEU A N 1
ATOM 645 C CA . LEU A 1 84 ? 1.486 7.223 -11.764 1.00 96.81 84 LEU A CA 1
ATOM 646 C C . LEU A 1 84 ? 1.463 8.742 -11.678 1.00 96.81 84 LEU A C 1
ATOM 648 O O . LEU A 1 84 ? 0.842 9.304 -10.772 1.00 96.81 84 LEU A O 1
ATOM 652 N N . THR A 1 85 ? 2.108 9.400 -12.634 1.00 95.75 85 THR A N 1
ATOM 653 C CA . THR A 1 85 ? 2.095 10.859 -12.752 1.00 95.75 85 THR A CA 1
ATOM 654 C C . THR A 1 85 ? 2.087 11.295 -14.211 1.00 95.75 85 THR A C 1
ATOM 656 O O . THR A 1 85 ? 2.492 10.547 -15.094 1.00 95.75 85 THR A O 1
ATOM 659 N N . ASP A 1 86 ? 1.607 12.498 -14.489 1.00 95.19 86 ASP A N 1
ATOM 660 C CA . ASP A 1 86 ? 1.719 13.172 -15.788 1.00 95.19 86 ASP A CA 1
ATOM 661 C C . ASP A 1 86 ? 3.046 13.946 -15.933 1.00 95.19 86 ASP A C 1
ATOM 663 O O . ASP A 1 86 ? 3.321 14.543 -16.973 1.00 95.19 86 ASP A O 1
ATOM 667 N N . ARG A 1 87 ? 3.881 13.978 -14.881 1.00 93.81 87 ARG A N 1
ATOM 668 C CA . ARG A 1 87 ? 5.065 14.852 -14.776 1.00 93.81 87 ARG A CA 1
ATOM 669 C C . ARG A 1 87 ? 6.319 14.086 -14.342 1.00 93.81 87 ARG A C 1
ATOM 671 O O . ARG A 1 87 ? 7.050 14.522 -13.453 1.00 93.81 87 ARG A O 1
ATOM 678 N N . VAL A 1 88 ? 6.590 12.956 -14.997 1.00 94.69 88 VAL A N 1
ATOM 679 C CA . VAL A 1 88 ? 7.649 11.993 -14.624 1.00 94.69 88 VAL A CA 1
ATOM 680 C C . VAL A 1 88 ? 9.016 12.654 -14.412 1.00 94.69 88 VAL A C 1
ATOM 682 O O . VAL A 1 88 ? 9.598 12.518 -13.338 1.00 94.69 88 VAL A O 1
ATOM 685 N N . ALA A 1 89 ? 9.507 13.430 -15.385 1.00 94.38 89 ALA A N 1
ATOM 686 C CA . ALA A 1 89 ? 10.826 14.067 -15.298 1.00 94.38 89 ALA A CA 1
ATOM 687 C C . ALA A 1 89 ? 10.943 15.050 -14.117 1.00 94.38 89 ALA A C 1
ATOM 689 O O . ALA A 1 89 ? 11.968 15.092 -13.438 1.00 94.38 89 ALA A O 1
ATOM 690 N N . GLN A 1 90 ? 9.881 15.815 -13.841 1.00 94.44 90 GLN A N 1
ATOM 691 C CA . GLN A 1 90 ? 9.866 16.763 -12.725 1.00 94.44 90 GLN A CA 1
ATOM 692 C C . GLN A 1 90 ? 9.846 16.037 -11.377 1.00 94.44 90 GLN A C 1
ATOM 694 O O . GLN A 1 90 ? 10.551 16.449 -10.458 1.00 94.44 90 GLN A O 1
ATOM 699 N N . LEU A 1 91 ? 9.063 14.959 -11.267 1.00 93.94 91 LEU A N 1
ATOM 700 C CA . LEU A 1 91 ? 8.977 14.154 -10.051 1.00 93.94 91 LEU A CA 1
ATOM 701 C C . LEU A 1 91 ? 10.321 13.486 -9.732 1.00 93.94 91 LEU A C 1
ATOM 703 O O . LEU A 1 91 ? 10.810 13.606 -8.613 1.00 93.94 91 LEU A O 1
ATOM 707 N N . ILE A 1 92 ? 10.962 12.870 -10.731 1.00 93.75 92 ILE A N 1
ATOM 708 C CA . ILE A 1 92 ? 12.307 12.281 -10.606 1.00 93.75 92 ILE A CA 1
ATOM 709 C C . ILE A 1 92 ? 13.309 13.326 -10.107 1.00 93.75 92 ILE A C 1
ATOM 711 O O . ILE A 1 92 ? 14.009 13.083 -9.128 1.00 93.75 92 ILE A O 1
ATOM 715 N N . HIS A 1 93 ? 13.350 14.500 -10.744 1.00 94.44 93 HIS A N 1
ATOM 716 C CA . HIS A 1 93 ? 14.275 15.568 -10.368 1.00 94.44 93 HIS A CA 1
ATOM 717 C C . HIS A 1 93 ? 14.062 16.040 -8.919 1.00 94.44 93 HIS A C 1
ATOM 719 O O . HIS A 1 93 ? 15.026 16.209 -8.174 1.00 94.44 93 HIS A O 1
ATOM 725 N N . LYS A 1 94 ? 12.804 16.209 -8.487 1.00 95.12 94 LYS A N 1
ATOM 726 C CA . LYS A 1 94 ? 12.480 16.583 -7.101 1.00 95.12 94 LYS A CA 1
ATOM 727 C C . LYS A 1 94 ? 12.916 15.519 -6.097 1.00 95.12 94 LYS A C 1
ATOM 729 O O . LYS A 1 94 ? 13.592 15.858 -5.130 1.00 95.12 94 LYS A O 1
ATOM 734 N N . ILE A 1 95 ? 12.588 14.248 -6.340 1.00 94.56 95 ILE A N 1
ATOM 735 C CA . ILE A 1 95 ? 12.989 13.138 -5.461 1.00 94.56 95 ILE A CA 1
ATOM 736 C C . ILE A 1 95 ? 14.517 13.100 -5.314 1.00 94.56 95 ILE A C 1
ATOM 738 O O . ILE A 1 95 ? 15.016 13.031 -4.189 1.00 94.56 95 ILE A O 1
ATOM 742 N N . SER A 1 96 ? 15.261 13.213 -6.420 1.00 94.00 96 SER A N 1
ATOM 743 C CA . SER A 1 96 ? 16.729 13.257 -6.399 1.00 94.00 96 SER A CA 1
ATOM 744 C C . SER A 1 96 ? 17.274 14.417 -5.560 1.00 94.00 96 SER A C 1
ATOM 746 O O . SER A 1 96 ? 18.153 14.203 -4.726 1.00 94.00 96 SER A O 1
ATOM 748 N N . ASN A 1 97 ? 16.722 15.625 -5.705 1.00 95.06 97 ASN A N 1
ATOM 749 C CA . ASN A 1 97 ? 17.160 16.798 -4.935 1.00 95.06 97 ASN A CA 1
ATOM 750 C C . ASN A 1 97 ? 16.843 16.691 -3.435 1.00 95.06 97 ASN A C 1
ATOM 752 O O . ASN A 1 97 ? 17.527 17.287 -2.602 1.00 95.06 97 ASN A O 1
ATOM 756 N N . CYS A 1 98 ? 15.838 15.896 -3.072 1.00 93.62 98 CYS A N 1
ATOM 757 C CA . CYS A 1 98 ? 15.516 15.589 -1.680 1.00 93.62 98 CYS A CA 1
ATOM 758 C C . CYS A 1 98 ? 16.385 14.466 -1.086 1.00 93.62 98 CYS A C 1
ATOM 760 O O . CYS A 1 98 ? 16.208 14.121 0.082 1.00 93.62 98 CYS A O 1
ATOM 762 N N . GLY A 1 99 ? 17.347 13.936 -1.850 1.00 91.19 99 GLY A N 1
ATOM 763 C CA . GLY A 1 99 ? 18.254 12.869 -1.426 1.00 91.19 99 GLY A CA 1
ATOM 764 C C . GLY A 1 99 ? 17.749 11.461 -1.737 1.00 91.19 99 GLY A C 1
ATOM 765 O O . GLY A 1 99 ? 18.327 10.495 -1.243 1.00 91.19 99 GLY A O 1
ATOM 766 N N . GLY A 1 100 ? 16.688 11.323 -2.540 1.00 91.31 100 GLY A N 1
ATOM 767 C CA . GLY A 1 100 ? 16.227 10.023 -3.011 1.00 91.31 100 GLY A CA 1
ATOM 768 C C . GLY A 1 100 ? 17.280 9.360 -3.898 1.00 91.31 100 GLY A C 1
ATOM 769 O O . GLY A 1 100 ? 17.772 9.949 -4.864 1.00 91.31 100 GLY A O 1
ATOM 770 N N . GLN A 1 101 ? 17.625 8.116 -3.577 1.00 92.38 101 GLN A N 1
ATOM 771 C CA . GLN A 1 101 ? 18.660 7.376 -4.292 1.00 92.38 101 GLN A CA 1
ATOM 772 C C . GLN A 1 101 ? 18.051 6.613 -5.461 1.00 92.38 101 GLN A C 1
ATOM 774 O O . GLN A 1 101 ? 17.193 5.752 -5.270 1.00 92.38 101 GLN A O 1
ATOM 779 N N . LEU A 1 102 ? 18.493 6.924 -6.680 1.00 92.44 102 LEU A N 1
ATOM 780 C CA . LEU A 1 102 ? 18.052 6.201 -7.866 1.00 92.44 102 LEU A CA 1
ATOM 781 C C . LEU A 1 102 ? 18.483 4.734 -7.768 1.00 92.44 102 LEU A C 1
ATOM 783 O O . LEU A 1 102 ? 19.664 4.432 -7.579 1.00 92.44 102 LEU A O 1
ATOM 787 N N . TYR A 1 103 ? 17.530 3.830 -7.947 1.00 91.06 103 TYR A N 1
ATOM 788 C CA . TYR A 1 103 ? 17.787 2.406 -8.033 1.00 91.06 103 TYR A CA 1
ATOM 789 C C . TYR A 1 103 ? 18.342 2.071 -9.420 1.00 91.06 103 TYR A C 1
ATOM 791 O O . TYR A 1 103 ? 17.704 2.328 -10.440 1.00 91.06 103 TYR A O 1
ATOM 799 N N . LYS A 1 104 ? 19.566 1.538 -9.453 1.00 86.75 104 LYS A N 1
ATOM 800 C CA . LYS A 1 104 ? 20.341 1.337 -10.691 1.00 86.75 104 LYS A CA 1
ATOM 801 C C . LYS A 1 104 ? 20.247 -0.075 -11.263 1.00 86.75 104 LYS A C 1
ATOM 803 O O . LYS A 1 104 ? 20.767 -0.319 -12.347 1.00 86.75 104 LYS A O 1
ATOM 808 N N . TYR A 1 105 ? 19.647 -1.002 -10.525 1.00 83.81 105 TYR A N 1
ATOM 809 C CA . TYR A 1 105 ? 19.562 -2.397 -10.933 1.00 83.81 105 TYR A CA 1
ATOM 810 C C . TYR A 1 105 ? 18.239 -2.685 -11.633 1.00 83.81 105 TYR A C 1
ATOM 812 O O . TYR A 1 105 ? 17.305 -1.882 -11.614 1.00 83.81 105 TYR A O 1
ATOM 820 N N . HIS A 1 106 ? 18.184 -3.846 -12.275 1.00 82.50 106 HIS A N 1
ATOM 821 C CA . HIS A 1 106 ? 16.992 -4.291 -12.967 1.00 82.50 106 HIS A CA 1
ATOM 822 C C . HIS A 1 106 ? 15.858 -4.580 -11.976 1.00 82.50 106 HIS A C 1
ATOM 824 O O . HIS A 1 106 ? 16.090 -5.102 -10.887 1.00 82.50 106 HIS A O 1
ATOM 830 N N . THR A 1 107 ? 14.638 -4.236 -12.379 1.00 87.94 107 THR A N 1
ATOM 831 C CA . THR A 1 107 ? 13.395 -4.626 -11.709 1.00 87.94 107 THR A CA 1
ATOM 832 C C . THR A 1 107 ? 12.545 -5.400 -12.714 1.00 87.94 107 THR A C 1
ATOM 834 O O . THR A 1 107 ? 12.639 -5.101 -13.912 1.00 87.94 107 THR A O 1
ATOM 837 N N . PRO A 1 108 ? 11.660 -6.311 -12.275 1.00 88.38 108 PRO A N 1
ATOM 838 C CA . PRO A 1 108 ? 10.760 -7.044 -13.172 1.00 88.38 108 PRO A CA 1
ATOM 839 C C . PRO A 1 108 ? 9.943 -6.139 -14.106 1.00 88.38 108 PRO A C 1
ATOM 841 O O . PRO A 1 108 ? 9.602 -6.496 -15.233 1.00 88.38 108 PRO A O 1
ATOM 844 N N . PHE A 1 109 ? 9.652 -4.925 -13.642 1.00 92.00 109 PHE A N 1
ATOM 845 C CA . PHE A 1 109 ? 8.839 -3.941 -14.347 1.00 92.00 109 PHE A CA 1
ATOM 846 C C . PHE A 1 109 ? 9.650 -3.024 -15.268 1.00 92.00 109 PHE A C 1
ATOM 848 O O . PHE A 1 109 ? 9.06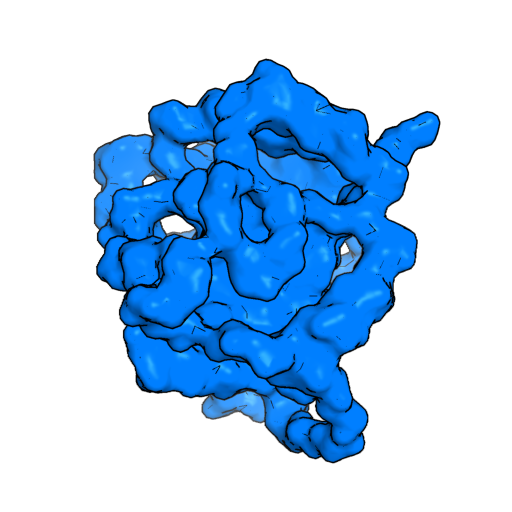0 -2.266 -16.033 1.00 92.00 109 PHE A O 1
ATOM 855 N N . ASN A 1 110 ? 10.987 -3.063 -15.201 1.00 90.19 110 ASN A N 1
ATOM 856 C CA . ASN A 1 110 ? 11.890 -2.175 -15.938 1.00 90.19 110 ASN A CA 1
ATOM 857 C C . ASN A 1 110 ? 11.493 -0.684 -15.836 1.00 90.19 110 ASN A C 1
ATOM 859 O O . ASN A 1 110 ? 11.598 0.081 -16.797 1.00 90.19 110 ASN A O 1
ATOM 863 N N . LEU A 1 111 ? 10.982 -0.289 -14.666 1.00 92.88 111 LEU A N 1
ATOM 864 C CA . LEU A 1 111 ? 10.575 1.080 -14.364 1.00 92.88 111 LEU A CA 1
ATOM 865 C C . LEU A 1 111 ? 11.711 1.827 -13.676 1.00 92.88 111 LEU A C 1
ATOM 867 O O . LEU A 1 111 ? 12.448 1.264 -12.860 1.00 92.88 111 LEU A O 1
ATOM 871 N N . GLN A 1 112 ? 11.803 3.127 -13.947 1.00 93.31 112 GLN A N 1
ATOM 872 C CA . GLN A 1 112 ? 12.695 3.988 -13.188 1.00 93.31 112 GLN A CA 1
ATOM 873 C C . GLN A 1 112 ? 12.233 4.033 -11.734 1.00 93.31 112 GLN A C 1
ATOM 875 O O . GLN A 1 112 ? 11.064 4.303 -11.454 1.00 93.31 112 GLN A O 1
ATOM 880 N N . SER A 1 113 ? 13.154 3.738 -10.822 1.00 94.81 113 SER A N 1
ATOM 881 C CA . SER A 1 113 ? 12.816 3.478 -9.427 1.00 94.81 113 SER A CA 1
ATOM 882 C C . SER A 1 113 ? 13.777 4.185 -8.487 1.00 94.81 113 SER A C 1
ATOM 884 O O . SER A 1 113 ? 14.943 4.377 -8.824 1.00 94.81 113 SER A O 1
ATOM 886 N N . PHE A 1 114 ? 13.305 4.542 -7.302 1.00 93.94 114 PHE A N 1
ATOM 887 C CA . PHE A 1 114 ? 14.132 5.043 -6.208 1.00 93.94 114 PHE A CA 1
ATOM 888 C C . PHE A 1 114 ? 14.088 4.075 -5.031 1.00 93.94 114 PHE A C 1
ATOM 890 O O . PHE A 1 114 ? 13.092 3.385 -4.838 1.00 93.94 114 PHE A O 1
ATOM 897 N N . MET A 1 115 ? 15.142 4.057 -4.224 1.00 89.88 115 MET A N 1
ATOM 898 C CA . MET A 1 115 ? 15.062 3.519 -2.867 1.00 89.88 115 MET A CA 1
ATOM 899 C C . MET A 1 115 ? 14.167 4.446 -2.037 1.00 89.88 115 MET A C 1
ATOM 901 O O . MET A 1 115 ? 14.384 5.663 -2.050 1.00 89.88 115 MET A O 1
ATOM 905 N N . GLY A 1 116 ? 13.154 3.917 -1.348 1.00 75.81 116 GLY A N 1
ATOM 906 C CA . GLY A 1 116 ? 12.232 4.763 -0.596 1.00 75.81 116 GLY A CA 1
ATOM 907 C C . GLY A 1 116 ? 11.328 4.049 0.411 1.00 75.81 116 GLY A C 1
ATOM 908 O O . GLY A 1 116 ? 11.100 2.845 0.355 1.00 75.81 116 GLY A O 1
ATOM 909 N N . LEU A 1 117 ? 10.777 4.856 1.330 1.00 75.94 117 LEU A N 1
ATOM 910 C CA . LEU A 1 117 ? 9.865 4.454 2.415 1.00 75.94 117 LEU A CA 1
ATOM 911 C C . LEU A 1 117 ? 10.377 3.249 3.214 1.00 75.94 117 LEU A C 1
ATOM 913 O O . LEU A 1 117 ? 9.658 2.276 3.408 1.00 75.94 117 LEU A O 1
ATOM 917 N N . GLY A 1 118 ? 11.636 3.334 3.649 1.00 73.44 118 GLY A N 1
ATOM 918 C CA . GLY A 1 118 ? 12.437 2.182 4.046 1.00 73.44 118 GLY A CA 1
ATOM 919 C C . GLY A 1 118 ? 13.235 1.674 2.851 1.00 73.44 118 GLY A C 1
ATOM 920 O O . GLY A 1 118 ? 13.671 2.462 2.011 1.00 73.44 118 GLY A O 1
ATOM 921 N N . ASP A 1 119 ? 13.378 0.360 2.759 1.00 79.38 119 ASP A N 1
ATOM 922 C CA . ASP A 1 119 ? 14.124 -0.285 1.682 1.00 79.38 119 ASP A CA 1
ATOM 923 C C . ASP A 1 119 ? 13.262 -0.691 0.467 1.00 79.38 119 ASP A C 1
ATOM 925 O O . ASP A 1 119 ? 13.770 -1.324 -0.468 1.00 79.38 119 ASP A O 1
ATOM 929 N N . SER A 1 120 ? 11.976 -0.328 0.454 1.00 89.12 120 SER A N 1
ATOM 930 C CA . SER A 1 120 ? 11.070 -0.594 -0.668 1.00 89.12 120 SER A CA 1
ATOM 931 C C . SER A 1 120 ? 11.417 0.250 -1.905 1.00 89.12 120 SER A C 1
ATOM 933 O O . SER A 1 120 ? 12.052 1.303 -1.817 1.00 89.12 120 SER A O 1
ATOM 935 N N . LEU A 1 121 ? 11.023 -0.212 -3.089 1.00 92.81 121 LEU A N 1
ATOM 936 C CA . LEU A 1 121 ? 11.224 0.516 -4.336 1.00 92.81 121 LEU A CA 1
ATOM 937 C C . LEU A 1 121 ? 10.062 1.467 -4.617 1.00 92.81 121 LEU A C 1
ATOM 939 O O . LEU A 1 121 ? 8.896 1.096 -4.562 1.00 92.81 121 LEU A O 1
ATOM 943 N N . LEU A 1 122 ? 10.378 2.695 -5.000 1.00 95.25 122 LEU A N 1
ATOM 944 C CA . LEU A 1 122 ? 9.406 3.651 -5.506 1.00 95.25 122 LEU A CA 1
ATOM 945 C C . LEU A 1 122 ? 9.521 3.737 -7.027 1.00 95.25 122 LEU A C 1
ATOM 947 O O . LEU A 1 122 ? 10.380 4.455 -7.540 1.00 95.25 122 LEU A O 1
ATOM 951 N N . HIS A 1 123 ? 8.677 2.999 -7.745 1.00 96.38 123 HIS A N 1
ATOM 952 C CA . HIS A 1 123 ? 8.622 3.015 -9.206 1.00 96.38 123 HIS A CA 1
ATOM 953 C C . HIS A 1 123 ? 7.839 4.232 -9.701 1.00 96.38 123 HIS A C 1
ATOM 955 O O . HIS A 1 123 ? 6.749 4.516 -9.203 1.00 96.38 123 HIS A O 1
ATOM 961 N N . ILE A 1 124 ? 8.345 4.914 -10.725 1.00 96.50 124 ILE A N 1
ATOM 962 C CA . ILE A 1 124 ? 7.673 6.056 -11.350 1.00 96.50 124 ILE A CA 1
ATOM 963 C C . ILE A 1 124 ? 7.262 5.682 -12.773 1.00 96.50 124 ILE A C 1
ATOM 965 O O . ILE A 1 124 ? 8.086 5.230 -13.570 1.00 96.50 124 ILE A O 1
ATOM 969 N N . LEU A 1 125 ? 5.989 5.896 -13.103 1.00 97.00 125 LEU A N 1
ATOM 970 C CA . LEU A 1 125 ? 5.437 5.620 -14.424 1.00 97.00 125 LEU A CA 1
ATOM 971 C C . LEU A 1 125 ? 4.547 6.774 -14.898 1.00 97.00 125 LEU A C 1
ATOM 973 O O . LEU A 1 125 ? 3.827 7.408 -14.128 1.00 97.00 125 LEU A O 1
ATOM 977 N N . ASP A 1 126 ? 4.608 7.047 -16.197 1.00 97.12 126 ASP A N 1
ATOM 978 C CA . ASP A 1 126 ? 3.717 8.000 -16.846 1.00 97.12 126 ASP A CA 1
ATOM 979 C C . ASP A 1 126 ? 2.285 7.449 -16.872 1.00 97.12 126 ASP A C 1
ATOM 981 O O . ASP A 1 126 ? 2.049 6.334 -17.345 1.00 97.12 126 ASP A O 1
ATOM 985 N N . THR A 1 127 ? 1.320 8.242 -16.405 1.00 95.88 127 THR A N 1
ATOM 986 C CA . THR A 1 127 ? -0.104 7.868 -16.384 1.00 95.88 127 THR A CA 1
ATOM 987 C C . THR A 1 127 ? -0.607 7.466 -17.773 1.00 95.88 127 THR A C 1
ATOM 989 O O . THR A 1 127 ? -1.363 6.500 -17.902 1.00 95.88 127 THR A O 1
ATOM 992 N N . SER A 1 128 ? -0.152 8.150 -18.827 1.00 96.56 128 SER A N 1
ATOM 993 C CA . SER A 1 128 ? -0.536 7.851 -20.214 1.00 96.56 128 SER A CA 1
ATOM 994 C C . SER A 1 128 ? -0.024 6.488 -20.698 1.00 96.56 128 SER A C 1
ATOM 996 O O . SER A 1 128 ? -0.654 5.859 -21.549 1.00 96.56 128 SER A O 1
ATOM 998 N N . LYS A 1 129 ? 1.066 5.984 -20.104 1.00 97.31 129 LYS A N 1
ATOM 999 C CA . LYS A 1 129 ? 1.701 4.705 -20.452 1.00 97.31 129 LYS A CA 1
ATOM 1000 C C . LYS A 1 129 ? 1.181 3.521 -19.644 1.00 97.31 129 LYS A C 1
ATOM 1002 O O . LYS A 1 129 ? 1.603 2.396 -19.889 1.00 97.31 129 LYS A O 1
ATOM 1007 N N . TRP A 1 130 ? 0.249 3.728 -18.712 1.00 96.19 130 TRP A N 1
ATOM 1008 C CA . TRP A 1 130 ? -0.250 2.661 -17.838 1.00 96.19 130 TRP A CA 1
ATOM 1009 C C . TRP A 1 130 ? -0.797 1.445 -18.604 1.00 96.19 130 TRP A C 1
ATOM 1011 O O . TRP A 1 130 ? -0.456 0.305 -18.297 1.00 96.19 130 TRP A O 1
ATOM 1021 N N . LYS A 1 131 ? -1.617 1.671 -19.639 1.00 95.62 131 LYS A N 1
ATOM 1022 C CA . LYS A 1 131 ? -2.185 0.574 -20.444 1.00 95.62 131 LYS A CA 1
ATOM 1023 C C . LYS A 1 131 ? -1.111 -0.179 -21.231 1.00 95.62 131 LYS A C 1
ATOM 1025 O O . LYS A 1 131 ? -1.134 -1.405 -21.265 1.00 95.62 131 LYS A O 1
ATOM 1030 N N . GLU A 1 132 ? -0.174 0.551 -21.834 1.00 97.12 132 GLU A N 1
ATOM 1031 C CA . GLU A 1 132 ? 0.960 -0.030 -22.559 1.00 97.12 132 GLU A CA 1
ATOM 1032 C C . GLU A 1 132 ? 1.830 -0.870 -21.619 1.00 97.12 132 GLU A C 1
ATOM 1034 O O . GLU A 1 132 ? 2.166 -2.005 -21.945 1.00 97.12 132 GLU A O 1
ATOM 1039 N N . PHE A 1 133 ? 2.125 -0.349 -20.426 1.00 97.44 133 PHE A N 1
ATOM 1040 C CA . PHE A 1 133 ? 2.862 -1.057 -19.386 1.00 97.44 133 PHE A CA 1
ATOM 1041 C C . PHE A 1 133 ? 2.210 -2.404 -19.047 1.00 97.44 133 PHE A C 1
ATOM 1043 O O . PHE A 1 133 ? 2.883 -3.434 -19.082 1.00 97.44 133 PHE A O 1
ATOM 1050 N N . LEU A 1 134 ? 0.896 -2.418 -18.795 1.00 96.31 134 LEU A N 1
ATOM 1051 C CA . LEU A 1 134 ? 0.168 -3.652 -18.491 1.00 96.31 134 LEU A CA 1
ATOM 1052 C C . LEU A 1 134 ? 0.290 -4.683 -19.621 1.00 96.31 134 LEU A C 1
ATOM 1054 O O . LEU A 1 134 ? 0.679 -5.819 -19.365 1.00 96.31 134 LEU A O 1
ATOM 1058 N N . VAL A 1 135 ? 0.020 -4.282 -20.867 1.00 95.75 135 VAL A N 1
ATOM 1059 C CA . VAL A 1 135 ? 0.077 -5.182 -22.034 1.00 95.75 135 VAL A CA 1
ATOM 1060 C C . VAL A 1 135 ? 1.499 -5.659 -22.316 1.00 95.75 135 VAL A C 1
ATOM 1062 O O . VAL A 1 135 ? 1.703 -6.794 -22.746 1.00 95.75 135 VAL A O 1
ATOM 1065 N N . ARG A 1 136 ? 2.503 -4.810 -22.086 1.00 96.81 136 ARG A N 1
ATOM 1066 C CA . ARG A 1 136 ? 3.910 -5.147 -22.302 1.00 96.81 136 ARG A CA 1
ATOM 1067 C C . ARG A 1 136 ? 4.390 -6.206 -21.315 1.00 96.81 136 ARG A C 1
ATOM 1069 O O . ARG A 1 136 ? 5.040 -7.157 -21.743 1.00 96.81 136 ARG A O 1
ATOM 1076 N N . HIS A 1 137 ? 4.071 -6.042 -20.033 1.00 96.75 137 HIS A N 1
ATOM 1077 C CA . HIS A 1 137 ? 4.646 -6.844 -18.949 1.00 96.75 137 HIS A CA 1
ATOM 1078 C C . HIS A 1 137 ? 3.815 -8.065 -18.560 1.00 96.75 137 HIS A C 1
ATOM 1080 O O . HIS A 1 137 ? 4.385 -9.035 -18.063 1.00 96.75 137 HIS A O 1
ATOM 1086 N N . PHE A 1 138 ? 2.505 -8.056 -18.812 1.00 97.25 138 PHE A N 1
ATOM 1087 C CA . PHE A 1 138 ? 1.603 -9.109 -18.358 1.00 97.25 138 PHE A CA 1
ATOM 1088 C C . PHE A 1 138 ? 0.822 -9.747 -19.504 1.00 97.25 138 PHE A C 1
ATOM 1090 O O . PHE A 1 138 ? 0.357 -9.067 -20.420 1.00 97.25 138 PHE A O 1
ATOM 1097 N N . ASP A 1 139 ? 0.642 -11.059 -19.410 1.00 96.81 139 ASP A N 1
ATOM 1098 C CA . ASP A 1 139 ? -0.385 -11.789 -20.143 1.00 96.81 139 ASP A CA 1
ATOM 1099 C C . ASP A 1 139 ? -1.694 -11.640 -19.368 1.00 96.81 139 ASP A C 1
ATOM 1101 O O . ASP A 1 139 ? -1.894 -12.261 -18.319 1.00 96.81 139 ASP A O 1
ATOM 1105 N N . ILE A 1 140 ? -2.550 -10.731 -19.840 1.00 94.44 140 ILE A N 1
ATOM 1106 C CA . ILE A 1 140 ? -3.815 -10.399 -19.184 1.00 94.44 140 ILE A CA 1
ATOM 1107 C C . ILE A 1 140 ? -4.815 -11.537 -19.391 1.00 94.44 140 ILE A C 1
ATOM 1109 O O . ILE A 1 140 ? -5.068 -11.971 -20.512 1.00 94.44 140 ILE A O 1
ATOM 1113 N N . ILE A 1 141 ? -5.404 -11.996 -18.293 1.00 90.25 141 ILE A N 1
ATOM 1114 C CA . ILE A 1 141 ? -6.391 -13.071 -18.273 1.00 90.25 141 ILE A CA 1
ATOM 1115 C C . ILE A 1 141 ? -7.782 -12.442 -18.385 1.00 90.25 141 ILE A C 1
ATOM 1117 O O . ILE A 1 141 ? -8.218 -11.708 -17.492 1.00 90.25 141 ILE A O 1
ATOM 1121 N N . GLU A 1 142 ? -8.505 -12.744 -19.463 1.00 68.88 142 GLU A N 1
ATOM 1122 C CA . GLU A 1 142 ? -9.932 -12.433 -19.561 1.00 68.88 142 GLU A CA 1
ATOM 1123 C C . GLU A 1 142 ? -10.723 -13.347 -18.607 1.00 68.88 142 GLU A C 1
ATOM 1125 O O . GLU A 1 142 ? -10.531 -14.562 -18.561 1.00 68.88 142 GLU A O 1
ATOM 1130 N N . LYS A 1 143 ? -11.568 -12.752 -17.757 1.00 64.31 143 LYS A N 1
ATOM 1131 C CA . LYS A 1 143 ? -12.176 -13.428 -16.599 1.00 64.31 143 LYS A CA 1
ATOM 1132 C C . LYS A 1 143 ? -12.973 -14.692 -16.965 1.00 64.31 143 LYS A C 1
ATOM 1134 O O . LYS A 1 143 ? -13.959 -14.614 -17.689 1.00 64.31 143 LYS A O 1
ATOM 1139 N N . LYS A 1 144 ? -12.736 -15.771 -16.208 1.00 52.41 144 LYS A N 1
ATOM 1140 C CA . LYS A 1 144 ? -13.827 -16.416 -15.450 1.00 52.41 144 LYS A CA 1
ATOM 1141 C C . LYS A 1 144 ? -13.867 -15.762 -14.072 1.00 52.41 144 LYS A C 1
ATOM 1143 O O . LYS A 1 144 ? -12.826 -15.623 -13.434 1.00 52.41 144 LYS A O 1
ATOM 1148 N N . GLU A 1 145 ? -15.031 -15.293 -13.627 1.00 53.81 145 GLU A N 1
ATOM 1149 C CA . GLU A 1 145 ? -15.165 -14.756 -12.271 1.00 53.81 145 GLU A CA 1
ATOM 1150 C C . GLU A 1 145 ? -14.740 -15.808 -11.247 1.00 53.81 145 GLU A C 1
ATOM 1152 O O . GLU A 1 145 ? -15.344 -16.873 -11.156 1.00 53.81 145 GLU A O 1
ATOM 1157 N N . ASN A 1 146 ? -13.696 -15.505 -10.475 1.00 51.69 146 ASN A N 1
ATOM 1158 C CA . ASN A 1 146 ? -13.317 -16.339 -9.349 1.00 51.69 146 ASN A CA 1
ATOM 1159 C C . ASN A 1 146 ? -14.278 -16.023 -8.191 1.00 51.69 146 ASN A C 1
ATOM 1161 O O . ASN A 1 146 ? -14.435 -14.873 -7.775 1.00 51.69 146 ASN A O 1
ATOM 1165 N N . THR A 1 147 ? -14.973 -17.047 -7.711 1.00 52.19 147 THR A N 1
ATOM 1166 C CA . THR A 1 147 ? -16.212 -16.973 -6.913 1.00 52.19 147 THR A CA 1
ATOM 1167 C C . THR A 1 147 ? -16.010 -16.671 -5.422 1.00 52.19 147 THR A C 1
ATOM 1169 O O . THR A 1 147 ? -16.960 -16.713 -4.646 1.00 52.19 147 THR A O 1
ATOM 1172 N N . LEU A 1 148 ? -14.793 -16.327 -4.992 1.00 56.28 148 LEU A N 1
ATOM 1173 C CA . LEU A 1 148 ? -14.460 -16.069 -3.583 1.00 56.28 148 LEU A CA 1
ATOM 1174 C C . LEU A 1 148 ? -14.516 -14.582 -3.193 1.00 56.28 148 LEU A C 1
ATOM 1176 O O . LEU A 1 148 ? -13.883 -14.191 -2.217 1.00 56.28 148 LEU A O 1
ATOM 1180 N N . LYS A 1 149 ? -15.264 -13.742 -3.919 1.00 61.31 149 LYS A N 1
ATOM 1181 C CA . LYS A 1 149 ? -15.476 -12.342 -3.519 1.00 61.31 149 LYS A CA 1
ATOM 1182 C C . LYS A 1 149 ? -16.365 -12.295 -2.280 1.00 61.31 149 LYS A C 1
ATOM 1184 O O . LYS A 1 149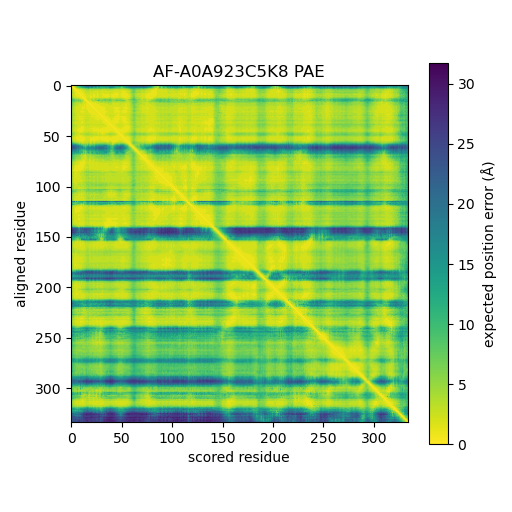 ? -17.567 -12.523 -2.376 1.00 61.31 149 LYS A O 1
ATOM 1189 N N . ILE A 1 150 ? -15.767 -12.005 -1.128 1.00 61.31 150 ILE A N 1
ATOM 1190 C CA . ILE A 1 150 ? -16.513 -11.862 0.127 1.00 61.31 150 ILE A CA 1
ATOM 1191 C C . ILE A 1 150 ? -16.629 -10.386 0.507 1.00 61.31 150 ILE A C 1
ATOM 1193 O O . ILE A 1 150 ? -17.715 -9.931 0.846 1.00 61.31 150 ILE A O 1
ATOM 1197 N N . ILE A 1 151 ? -15.535 -9.621 0.389 1.00 66.94 151 ILE A N 1
ATOM 1198 C CA . ILE A 1 151 ? -15.537 -8.166 0.576 1.00 66.94 151 ILE A CA 1
ATOM 1199 C C . ILE A 1 151 ? -15.487 -7.462 -0.779 1.00 66.94 151 ILE A C 1
ATOM 1201 O O . ILE A 1 151 ? -14.582 -7.691 -1.579 1.00 66.94 151 ILE A O 1
ATOM 1205 N N . ASN A 1 152 ? -16.413 -6.528 -0.995 1.00 68.69 152 ASN A N 1
ATOM 1206 C CA . ASN A 1 152 ? -16.359 -5.591 -2.115 1.00 68.69 152 ASN A CA 1
ATOM 1207 C C . ASN A 1 152 ? -15.441 -4.408 -1.768 1.00 68.69 152 ASN A C 1
ATOM 1209 O O . ASN A 1 152 ? -15.920 -3.294 -1.544 1.00 68.69 152 ASN A O 1
ATOM 1213 N N . SER A 1 153 ? -14.126 -4.655 -1.681 1.00 68.50 153 SER A N 1
ATOM 1214 C CA . SER A 1 153 ? -13.163 -3.553 -1.580 1.00 68.50 153 SER A CA 1
ATOM 1215 C C . SER A 1 153 ? -13.131 -2.780 -2.894 1.00 68.50 153 SER A C 1
ATOM 1217 O O . SER A 1 153 ? -13.244 -3.349 -3.984 1.00 68.50 153 SER A O 1
ATOM 1219 N N . ILE A 1 154 ? -13.017 -1.465 -2.776 1.00 74.31 154 ILE A N 1
ATOM 1220 C CA . ILE A 1 154 ? -13.177 -0.552 -3.906 1.00 74.31 154 ILE A CA 1
ATOM 1221 C C . ILE A 1 154 ? -11.797 -0.141 -4.404 1.00 74.31 154 ILE A C 1
ATOM 1223 O O . ILE A 1 154 ? -11.456 -0.345 -5.567 1.00 74.31 154 ILE A O 1
ATOM 1227 N N . SER A 1 155 ? -10.990 0.387 -3.490 1.00 84.00 155 SER A N 1
ATOM 1228 C CA . SER A 1 155 ? -9.738 1.070 -3.787 1.00 84.00 155 SER A CA 1
ATOM 1229 C C . SER A 1 155 ? -8.814 1.065 -2.572 1.00 84.00 155 SER A C 1
ATOM 1231 O O . SER A 1 155 ? -9.225 0.745 -1.454 1.00 84.00 155 SER A O 1
ATOM 1233 N N . PHE A 1 156 ? -7.563 1.469 -2.778 1.00 91.44 156 PHE A N 1
ATOM 1234 C CA . PHE A 1 156 ? -6.679 1.846 -1.680 1.00 91.44 156 PHE A CA 1
ATOM 1235 C C . PHE A 1 156 ? -7.186 3.119 -0.989 1.00 91.44 156 PHE A C 1
ATOM 1237 O O . PHE A 1 156 ? -7.447 4.140 -1.639 1.00 91.44 156 PHE A O 1
ATOM 1244 N N . ASP A 1 157 ? -7.301 3.055 0.335 1.00 88.94 157 ASP A N 1
ATOM 1245 C CA . ASP A 1 157 ? -7.610 4.202 1.185 1.00 88.94 157 ASP A CA 1
ATOM 1246 C C . ASP A 1 157 ? -6.326 4.981 1.494 1.00 88.94 157 ASP A C 1
ATOM 1248 O O . ASP A 1 157 ? -6.137 6.088 0.987 1.00 88.94 157 ASP A O 1
ATOM 1252 N N . HIS A 1 158 ? -5.418 4.350 2.242 1.00 91.19 158 HIS A N 1
ATOM 1253 C CA . HIS A 1 158 ? -4.131 4.893 2.665 1.00 91.19 158 HIS A CA 1
ATOM 1254 C C . HIS A 1 158 ? -3.083 3.785 2.810 1.00 91.19 158 HIS A C 1
ATOM 1256 O O . HIS A 1 158 ? -3.410 2.597 2.813 1.00 91.19 158 HIS A O 1
ATOM 1262 N N . LEU A 1 159 ? -1.824 4.183 2.972 1.00 93.19 159 LEU A N 1
ATOM 1263 C CA . LEU A 1 159 ? -0.718 3.298 3.333 1.00 93.19 159 LEU A CA 1
ATOM 1264 C C . LEU A 1 159 ? -0.097 3.765 4.646 1.00 93.19 159 LEU A C 1
ATOM 1266 O O . LEU A 1 159 ? 0.116 4.963 4.832 1.00 93.19 159 LEU A O 1
ATOM 1270 N N . GLN A 1 160 ? 0.203 2.837 5.553 1.00 92.06 160 GLN A N 1
ATOM 1271 C CA . GLN A 1 160 ? 0.979 3.149 6.752 1.00 92.06 160 GLN A CA 1
ATOM 1272 C C . GLN A 1 160 ? 2.445 2.801 6.529 1.00 92.06 160 GLN A C 1
ATOM 1274 O O . GLN A 1 160 ? 2.761 1.708 6.066 1.00 92.06 160 GLN A O 1
ATOM 1279 N N . ILE A 1 161 ? 3.328 3.719 6.899 1.00 92.50 161 ILE A N 1
ATOM 1280 C CA . ILE A 1 161 ? 4.775 3.551 6.871 1.00 92.50 161 ILE A CA 1
ATOM 1281 C C . ILE A 1 161 ? 5.245 3.581 8.319 1.00 92.50 161 ILE A C 1
ATOM 1283 O O . ILE A 1 161 ? 5.085 4.598 8.991 1.00 92.50 161 ILE A O 1
ATOM 1287 N N . SER A 1 162 ? 5.809 2.483 8.807 1.00 91.31 162 SER A N 1
ATOM 1288 C CA . SER A 1 162 ? 6.409 2.428 10.140 1.00 91.31 162 SER A CA 1
ATOM 1289 C C . SER A 1 162 ? 7.907 2.659 10.009 1.00 91.31 162 SER A C 1
ATOM 1291 O O . SER A 1 162 ? 8.577 1.951 9.257 1.00 91.31 162 SER A O 1
ATOM 1293 N N . ILE A 1 163 ? 8.428 3.659 10.720 1.00 91.19 163 ILE A N 1
ATOM 1294 C CA . ILE A 1 163 ? 9.828 4.074 10.636 1.00 91.19 163 ILE A CA 1
ATOM 1295 C C . ILE A 1 163 ? 10.452 4.276 12.016 1.00 91.19 163 ILE A C 1
ATOM 1297 O O . ILE A 1 163 ? 9.775 4.627 12.988 1.00 91.19 163 ILE A O 1
ATOM 1301 N N . PHE A 1 164 ? 11.772 4.114 12.087 1.00 89.44 164 PHE A N 1
ATOM 1302 C CA . PHE A 1 164 ? 12.547 4.566 13.240 1.00 89.44 164 PHE A CA 1
ATOM 1303 C C . PHE A 1 164 ? 12.620 6.094 13.277 1.00 89.44 164 PHE A C 1
ATOM 1305 O O . PHE A 1 164 ? 12.697 6.749 12.236 1.00 89.44 164 PHE A O 1
ATOM 1312 N N . LYS A 1 165 ? 12.691 6.669 14.483 1.00 88.00 165 LYS A N 1
ATOM 1313 C CA . LYS A 1 165 ? 12.845 8.119 14.701 1.00 88.00 165 LYS A CA 1
ATOM 1314 C C . LYS A 1 165 ? 14.007 8.723 13.905 1.00 88.00 165 LYS A C 1
ATOM 1316 O O . LYS A 1 165 ? 13.872 9.818 13.371 1.00 88.00 165 LYS A O 1
ATOM 1321 N N . ALA A 1 166 ? 15.112 7.990 13.764 1.00 89.69 166 ALA A N 1
ATOM 1322 C CA . ALA A 1 166 ? 16.271 8.420 12.980 1.00 89.69 166 ALA A CA 1
ATOM 1323 C C . ALA A 1 166 ? 15.959 8.656 11.487 1.00 89.69 166 ALA A C 1
ATOM 1325 O O . ALA A 1 166 ? 16.623 9.463 10.842 1.00 89.69 166 ALA A O 1
ATOM 1326 N N . HIS A 1 167 ? 14.941 7.987 10.935 1.00 90.56 167 HIS A N 1
ATOM 1327 C CA . HIS A 1 167 ? 14.560 8.086 9.524 1.00 90.56 167 HIS A CA 1
ATOM 1328 C C . HIS A 1 167 ? 13.475 9.143 9.260 1.00 90.56 167 HIS A C 1
ATOM 1330 O O . HIS A 1 167 ? 13.135 9.384 8.100 1.00 90.56 167 HIS A O 1
ATOM 1336 N N . GLU A 1 168 ? 12.925 9.784 10.299 1.00 91.19 168 GLU A N 1
ATOM 1337 C CA . GLU A 1 168 ? 11.781 10.700 10.183 1.00 91.19 168 GLU A CA 1
ATOM 1338 C C . GLU A 1 168 ? 12.051 11.868 9.239 1.00 91.19 168 GLU A C 1
ATOM 1340 O O . GLU A 1 168 ? 11.306 12.058 8.279 1.00 91.19 168 GLU A O 1
ATOM 1345 N N . LEU A 1 169 ? 13.129 12.622 9.476 1.00 91.56 169 LEU A N 1
ATOM 1346 C CA . LEU A 1 169 ? 13.435 13.819 8.690 1.00 91.56 169 LEU A CA 1
ATOM 1347 C C . LEU A 1 169 ? 13.620 13.484 7.208 1.00 91.56 169 LEU A C 1
ATOM 1349 O O . LEU A 1 169 ? 13.049 14.150 6.349 1.00 91.56 169 LEU A O 1
ATOM 1353 N N . HIS A 1 170 ? 14.376 12.427 6.904 1.00 92.25 170 HIS A N 1
ATOM 1354 C CA . HIS A 1 170 ? 14.610 12.006 5.526 1.00 92.25 170 HIS A CA 1
ATOM 1355 C C . HIS A 1 170 ? 13.322 11.514 4.849 1.00 92.25 170 HIS A C 1
ATOM 1357 O O . HIS A 1 170 ? 13.019 11.922 3.727 1.00 92.25 170 HIS A O 1
ATOM 1363 N N . THR A 1 171 ? 12.525 10.705 5.554 1.00 92.81 171 THR A N 1
ATOM 1364 C CA . THR A 1 171 ? 11.257 10.171 5.034 1.00 92.81 171 THR A CA 1
ATOM 1365 C C . THR A 1 171 ? 10.265 11.293 4.739 1.00 92.81 171 THR A C 1
ATOM 1367 O O . THR A 1 171 ? 9.704 11.350 3.645 1.00 92.81 171 THR A O 1
ATOM 1370 N N . LEU A 1 172 ? 10.075 12.223 5.681 1.00 92.88 172 LEU A N 1
ATOM 1371 C CA . LEU A 1 172 ? 9.171 13.359 5.499 1.00 92.88 172 LEU A CA 1
ATOM 1372 C C . LEU A 1 172 ? 9.670 14.320 4.418 1.00 92.88 172 LEU A C 1
ATOM 1374 O O . LEU A 1 172 ? 8.850 14.845 3.672 1.00 92.88 172 LEU A O 1
ATOM 1378 N N . LYS A 1 173 ? 10.988 14.507 4.269 1.00 94.06 173 LYS A N 1
ATOM 1379 C CA . LYS A 1 173 ? 11.553 15.307 3.176 1.00 94.06 173 LYS A CA 1
ATOM 1380 C C . LYS A 1 173 ? 11.219 14.704 1.810 1.00 94.06 173 LYS A C 1
ATOM 1382 O O . LYS A 1 173 ? 10.720 15.409 0.937 1.00 94.06 173 LYS A O 1
ATOM 1387 N N . ILE A 1 174 ? 11.434 13.398 1.624 1.00 94.19 174 ILE A N 1
ATOM 1388 C CA . ILE A 1 174 ? 11.080 12.717 0.368 1.00 94.19 174 ILE A CA 1
ATOM 1389 C C . ILE A 1 174 ? 9.574 12.811 0.104 1.00 94.19 174 ILE A C 1
ATOM 1391 O O . ILE A 1 174 ? 9.176 13.151 -1.008 1.00 94.19 174 ILE A O 1
ATOM 1395 N N . LEU A 1 175 ? 8.734 12.544 1.107 1.00 94.44 175 LEU A N 1
ATOM 1396 C CA . LEU A 1 175 ? 7.280 12.576 0.946 1.00 94.44 175 LEU A CA 1
ATOM 1397 C C . LEU A 1 175 ? 6.759 13.992 0.651 1.00 94.44 175 LEU A C 1
ATOM 1399 O O . LEU A 1 175 ? 6.029 14.188 -0.316 1.00 94.44 175 LEU A O 1
ATOM 1403 N N . CYS A 1 176 ? 7.136 14.993 1.441 1.00 93.94 176 CYS A N 1
ATOM 1404 C CA . CYS A 1 176 ? 6.575 16.336 1.314 1.00 93.94 176 CYS A CA 1
ATOM 1405 C C . CYS A 1 176 ? 7.220 17.138 0.177 1.00 93.94 176 CYS A C 1
ATOM 1407 O O . CYS A 1 176 ? 6.521 17.714 -0.651 1.00 93.94 176 CYS A O 1
ATOM 1409 N N . GLU A 1 177 ? 8.550 17.166 0.098 1.00 93.81 177 GLU A N 1
ATOM 1410 C CA . GLU A 1 177 ? 9.262 17.978 -0.898 1.00 93.81 177 GLU A CA 1
ATOM 1411 C C . GLU A 1 177 ? 9.484 17.206 -2.205 1.00 93.81 177 GLU A C 1
ATOM 1413 O O . GLU A 1 177 ? 9.265 17.743 -3.295 1.00 93.81 177 GLU A O 1
ATOM 1418 N N . GLY A 1 178 ? 9.878 15.933 -2.098 1.00 93.81 178 GLY A N 1
ATOM 1419 C CA . GLY A 1 178 ? 10.185 15.087 -3.252 1.00 93.81 178 GLY A CA 1
ATOM 1420 C C . GLY A 1 178 ? 8.934 14.716 -4.046 1.00 93.81 178 GLY A C 1
ATOM 1421 O O . GLY A 1 178 ? 8.884 14.924 -5.259 1.00 93.81 178 GLY A O 1
ATOM 1422 N N . LEU A 1 179 ? 7.906 14.213 -3.358 1.00 94.12 179 LEU A N 1
ATOM 1423 C CA . LEU A 1 179 ? 6.629 13.827 -3.969 1.00 94.12 179 LEU A CA 1
ATOM 1424 C C . LEU A 1 179 ? 5.596 14.959 -4.005 1.00 94.12 179 LEU A C 1
ATOM 1426 O O . LEU A 1 179 ? 4.561 14.810 -4.652 1.00 94.12 179 LEU A O 1
ATOM 1430 N N . GLY A 1 180 ? 5.870 16.095 -3.355 1.00 93.38 180 GLY A N 1
ATOM 1431 C CA . GLY A 1 180 ? 4.941 17.224 -3.308 1.00 93.38 180 GLY A CA 1
ATOM 1432 C C . GLY A 1 180 ? 3.683 16.940 -2.485 1.00 93.38 180 GLY A C 1
ATOM 1433 O O . GLY A 1 180 ? 2.614 17.436 -2.832 1.00 93.38 180 GLY A O 1
ATOM 1434 N N . LEU A 1 181 ? 3.774 16.095 -1.453 1.00 92.94 181 LEU A N 1
ATOM 1435 C CA . LEU A 1 181 ? 2.649 15.822 -0.559 1.00 92.94 181 LEU A CA 1
ATOM 1436 C C . LEU A 1 181 ? 2.511 16.920 0.502 1.00 92.94 181 LEU A C 1
ATOM 1438 O O . LEU A 1 181 ? 3.488 17.527 0.938 1.00 92.94 181 LEU A O 1
ATOM 1442 N N . ILE A 1 182 ? 1.284 17.144 0.956 1.00 89.88 182 ILE A N 1
ATOM 1443 C CA . ILE A 1 182 ? 0.957 18.110 2.000 1.00 89.88 182 ILE A CA 1
ATOM 1444 C C . ILE A 1 182 ? 0.793 17.363 3.315 1.00 89.88 182 ILE A C 1
ATOM 1446 O O . ILE A 1 182 ? 0.067 16.373 3.387 1.00 89.88 182 ILE A O 1
ATOM 1450 N N . LYS A 1 183 ? 1.415 17.861 4.382 1.00 85.50 183 LYS A N 1
ATOM 1451 C CA . LYS A 1 183 ? 1.136 17.379 5.734 1.00 85.50 183 LYS A CA 1
ATOM 1452 C C . LYS A 1 183 ? -0.246 17.873 6.171 1.00 85.50 183 LYS A C 1
ATOM 1454 O O . LYS A 1 183 ? -0.451 19.078 6.288 1.00 85.50 183 LYS A O 1
ATOM 1459 N N . THR A 1 184 ? -1.184 16.957 6.398 1.00 71.38 184 THR A N 1
ATOM 1460 C CA . THR A 1 184 ? -2.591 17.288 6.690 1.00 71.38 184 THR A CA 1
ATOM 1461 C C . THR A 1 184 ? -2.902 17.391 8.181 1.00 71.38 184 THR A C 1
ATOM 1463 O O . THR A 1 184 ? -3.902 18.000 8.544 1.00 71.38 184 THR A O 1
ATOM 1466 N N . SER A 1 185 ? -2.025 16.885 9.057 1.00 62.50 185 SER A N 1
ATOM 1467 C CA . SER A 1 185 ? -2.074 17.155 10.498 1.00 62.50 185 SER A CA 1
ATOM 1468 C C . SER A 1 185 ? -0.972 18.141 10.904 1.00 62.50 185 SER A C 1
ATOM 1470 O O . SER A 1 185 ? 0.222 17.889 10.719 1.00 62.50 185 SER A O 1
ATOM 1472 N N . THR A 1 186 ? -1.354 19.297 11.454 1.00 48.22 186 THR A N 1
ATOM 1473 C CA . THR A 1 186 ? -0.405 20.306 11.964 1.00 48.22 186 THR A CA 1
ATOM 1474 C C . THR A 1 186 ? 0.331 19.784 13.193 1.00 48.22 186 THR A C 1
ATOM 1476 O O . THR A 1 186 ? 1.562 19.851 13.247 1.00 48.22 186 THR A O 1
ATOM 1479 N N . ASN A 1 187 ? -0.401 19.142 14.104 1.00 47.12 187 ASN A N 1
ATOM 1480 C CA . ASN A 1 187 ? 0.161 18.477 15.270 1.00 47.12 187 ASN A CA 1
ATOM 1481 C C . ASN A 1 187 ? 0.366 16.995 14.969 1.00 47.12 187 ASN A C 1
ATOM 1483 O O . ASN A 1 187 ? -0.546 16.282 14.549 1.00 47.12 187 ASN A O 1
ATOM 1487 N N . ALA A 1 188 ? 1.602 16.542 15.149 1.00 55.47 188 ALA A N 1
ATOM 1488 C CA . ALA A 1 188 ? 1.896 15.125 15.146 1.00 55.47 188 ALA A CA 1
ATOM 1489 C C . ALA A 1 188 ? 1.157 14.504 16.341 1.00 55.47 188 ALA A C 1
ATOM 1491 O O . ALA A 1 188 ? 1.203 15.054 17.442 1.00 55.47 188 ALA A O 1
ATOM 1492 N N . LEU A 1 189 ? 0.431 13.408 16.126 1.00 54.72 189 LEU A N 1
ATOM 1493 C CA . LEU A 1 189 ? -0.296 12.776 17.223 1.00 54.72 189 LEU A CA 1
ATOM 1494 C C . LEU A 1 189 ? 0.710 12.058 18.106 1.00 54.72 189 LEU A C 1
ATOM 1496 O O . LEU A 1 189 ? 1.323 11.082 17.675 1.00 54.72 189 LEU A O 1
ATOM 1500 N N . HIS A 1 190 ? 0.903 12.588 19.310 1.00 54.81 190 HIS A N 1
ATOM 1501 C CA . HIS A 1 190 ? 1.714 11.975 20.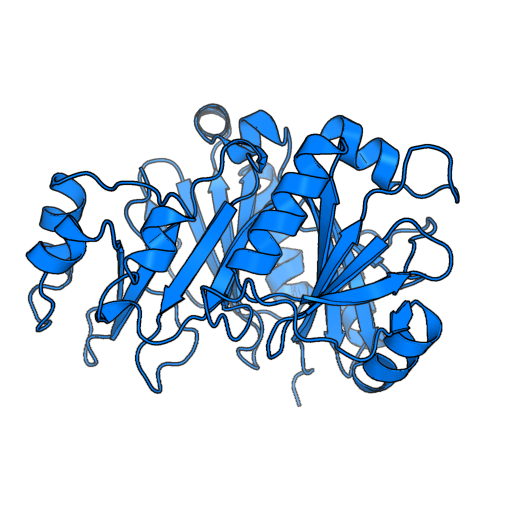349 1.00 54.81 190 HIS A CA 1
ATOM 1502 C C . HIS A 1 190 ? 0.859 10.941 21.065 1.00 54.81 190 HIS A C 1
ATOM 1504 O O . HIS A 1 190 ? 0.235 11.208 22.084 1.00 54.81 190 HIS A O 1
ATOM 1510 N N . LEU A 1 191 ? 0.814 9.759 20.475 1.00 57.47 191 LEU A N 1
ATOM 1511 C CA . LEU A 1 191 ? 0.150 8.601 21.045 1.00 57.47 191 LEU A CA 1
ATOM 1512 C C . LEU A 1 191 ? 1.170 7.904 21.913 1.00 57.47 191 LEU A C 1
ATOM 1514 O O . LEU A 1 191 ? 2.301 7.773 21.455 1.00 57.47 191 LEU A O 1
ATOM 1518 N N . ASN A 1 192 ? 0.792 7.463 23.116 1.00 54.75 192 ASN A N 1
ATOM 1519 C CA . ASN A 1 192 ? 1.637 6.689 24.033 1.00 54.75 192 ASN A CA 1
ATOM 1520 C C . ASN A 1 192 ? 2.805 6.008 23.298 1.00 54.75 192 ASN A C 1
ATOM 1522 O O . ASN A 1 192 ? 2.631 4.986 22.628 1.00 54.75 192 ASN A O 1
ATOM 1526 N N . ASN A 1 193 ? 3.986 6.637 23.386 1.00 62.38 193 ASN A N 1
ATOM 1527 C CA . ASN A 1 193 ? 5.270 6.153 22.879 1.00 62.38 193 ASN A CA 1
ATOM 1528 C C . ASN A 1 193 ? 5.591 6.234 21.360 1.00 62.38 193 ASN A C 1
ATOM 1530 O O . ASN A 1 193 ? 6.652 5.753 20.950 1.00 62.38 193 ASN A O 1
ATOM 1534 N N . HIS A 1 194 ? 4.772 6.869 20.516 1.00 70.50 194 HIS A N 1
ATOM 1535 C CA . HIS A 1 194 ? 5.062 7.080 19.087 1.00 70.50 194 HIS A CA 1
ATOM 1536 C C . HIS A 1 194 ? 4.392 8.339 18.504 1.00 70.50 194 HIS A C 1
ATOM 1538 O O . HIS A 1 194 ? 3.532 8.959 19.122 1.00 70.50 194 HIS A O 1
ATOM 1544 N N . VAL A 1 195 ? 4.820 8.740 17.304 1.00 81.31 195 VAL A N 1
ATOM 1545 C CA . VAL A 1 195 ? 4.304 9.918 16.594 1.00 81.31 195 VAL A CA 1
ATOM 1546 C C . VAL A 1 195 ? 3.711 9.503 15.251 1.00 81.31 195 VAL A C 1
ATOM 1548 O O . VAL A 1 195 ? 4.330 8.719 14.541 1.00 81.31 195 VAL A O 1
ATOM 1551 N N . ILE A 1 196 ? 2.544 10.030 14.869 1.00 83.19 196 ILE A N 1
ATOM 1552 C CA . ILE A 1 196 ? 1.967 9.793 13.533 1.00 83.19 196 ILE A CA 1
ATOM 1553 C C . ILE A 1 196 ? 1.857 11.098 12.737 1.00 83.19 196 ILE A C 1
ATOM 1555 O O . ILE A 1 196 ? 1.250 12.068 13.195 1.00 83.19 196 ILE A O 1
ATOM 1559 N N . HIS A 1 197 ? 2.400 11.096 11.516 1.00 86.44 197 HIS A N 1
ATOM 1560 C CA . HIS A 1 197 ? 2.227 12.163 10.524 1.00 86.44 197 HIS A CA 1
ATOM 1561 C C . HIS A 1 197 ? 1.313 11.681 9.401 1.00 86.44 197 HIS A C 1
ATOM 1563 O O . HIS A 1 197 ? 1.550 10.619 8.829 1.00 86.44 197 HIS A O 1
ATOM 1569 N N . SER A 1 198 ? 0.318 12.481 9.035 1.00 87.12 198 SER A N 1
ATOM 1570 C CA . SER A 1 198 ? -0.480 12.247 7.829 1.00 87.12 198 SER A CA 1
ATOM 1571 C C . SER A 1 198 ? 0.021 13.155 6.711 1.00 87.12 198 SER A C 1
ATOM 1573 O O . SER A 1 198 ? 0.108 14.371 6.897 1.00 87.12 198 SER A O 1
ATOM 1575 N N . VAL A 1 199 ? 0.375 12.571 5.564 1.00 89.88 199 VAL A N 1
ATOM 1576 C CA . VAL A 1 199 ? 0.793 13.307 4.362 1.00 89.88 199 VAL A CA 1
ATOM 1577 C C . VAL A 1 199 ? -0.013 12.843 3.153 1.00 89.88 199 VAL A C 1
ATOM 1579 O O . VAL A 1 199 ? -0.148 11.645 2.900 1.00 89.88 199 VAL A O 1
ATOM 1582 N N . GLU A 1 200 ? -0.573 13.789 2.411 1.00 89.44 200 GLU A N 1
ATOM 1583 C CA . GLU A 1 200 ? -1.559 13.534 1.362 1.00 89.44 200 GLU A CA 1
ATOM 1584 C C . GLU A 1 200 ? -1.178 14.231 0.053 1.00 89.44 200 GLU A C 1
ATOM 1586 O O . GLU A 1 200 ? -0.628 15.332 0.040 1.00 89.44 200 GLU A O 1
ATOM 1591 N N . SER A 1 201 ? -1.480 13.601 -1.079 1.00 90.88 201 SER A N 1
ATOM 1592 C CA . SER A 1 201 ? -1.348 14.242 -2.391 1.00 90.88 201 SER A CA 1
ATOM 1593 C C . SER A 1 201 ? -2.358 15.378 -2.549 1.00 90.88 201 SER A C 1
ATOM 1595 O O . SER A 1 201 ? -3.499 15.242 -2.117 1.00 90.88 201 SER A O 1
ATOM 1597 N N . HIS A 1 202 ? -2.007 16.436 -3.284 1.00 87.69 202 HIS A N 1
ATOM 1598 C CA . HIS A 1 202 ? -2.940 17.525 -3.618 1.00 87.69 202 HIS A CA 1
ATOM 1599 C C . HIS A 1 202 ? -4.249 17.041 -4.270 1.00 87.69 202 HIS A C 1
ATOM 1601 O O . HIS A 1 202 ? -5.306 17.625 -4.049 1.00 87.69 202 HIS A O 1
ATOM 1607 N N . CYS A 1 203 ? -4.187 15.968 -5.064 1.00 84.81 203 CYS A N 1
ATOM 1608 C CA . CYS A 1 203 ? -5.344 15.340 -5.701 1.00 84.81 203 CYS A CA 1
ATOM 1609 C C . CYS A 1 203 ? -6.110 14.352 -4.802 1.00 84.81 203 CYS A C 1
ATOM 1611 O O . CYS A 1 203 ? -7.036 13.713 -5.289 1.00 84.81 203 CYS A O 1
ATOM 1613 N N . LYS A 1 204 ? -5.721 14.190 -3.528 1.00 85.25 204 LYS A N 1
ATOM 1614 C CA . LYS A 1 204 ? -6.362 13.303 -2.532 1.00 85.25 204 LYS A CA 1
ATOM 1615 C C . LYS A 1 204 ? -6.450 11.824 -2.926 1.00 85.25 204 LYS A C 1
ATOM 1617 O O . LYS A 1 204 ? -7.202 11.042 -2.352 1.00 85.25 204 LYS A O 1
ATOM 1622 N N . ASN A 1 205 ? -5.645 11.406 -3.900 1.00 87.56 205 ASN A N 1
ATOM 1623 C CA . ASN A 1 205 ? -5.601 10.021 -4.361 1.00 87.56 205 ASN A CA 1
ATOM 1624 C C . ASN A 1 205 ? -4.661 9.170 -3.500 1.00 87.56 205 ASN A C 1
ATOM 1626 O O . ASN A 1 205 ? -4.927 7.983 -3.293 1.00 87.56 205 ASN A O 1
ATOM 1630 N N . ILE A 1 206 ? -3.611 9.784 -2.950 1.00 90.88 206 ILE A N 1
ATOM 1631 C CA . ILE A 1 206 ? -2.614 9.138 -2.094 1.00 90.88 206 ILE A CA 1
ATOM 1632 C C . ILE A 1 206 ? -2.634 9.762 -0.707 1.00 90.88 206 ILE A C 1
ATOM 1634 O O . ILE A 1 206 ? -2.521 10.979 -0.577 1.00 90.88 206 ILE A O 1
ATOM 1638 N N . LEU A 1 207 ? -2.694 8.904 0.305 1.00 90.94 207 LEU A N 1
ATOM 1639 C CA . LEU A 1 207 ? -2.545 9.251 1.709 1.00 90.94 207 LEU A CA 1
ATOM 1640 C C . LEU A 1 207 ? -1.542 8.281 2.340 1.00 90.94 207 LEU A C 1
ATOM 1642 O O . LEU A 1 207 ? -1.754 7.066 2.321 1.00 90.94 207 LEU A O 1
ATOM 1646 N N . PHE A 1 208 ? -0.467 8.821 2.906 1.00 91.75 208 PHE A N 1
ATOM 1647 C CA . PHE A 1 208 ? 0.459 8.073 3.746 1.00 91.75 208 PHE A CA 1
ATOM 1648 C C . PHE A 1 208 ? 0.303 8.480 5.204 1.00 91.75 208 PHE A C 1
ATOM 1650 O O . PHE A 1 208 ? 0.196 9.663 5.534 1.00 91.75 208 PHE A O 1
ATOM 1657 N N . ARG A 1 209 ? 0.357 7.483 6.083 1.00 89.00 209 ARG A N 1
ATOM 1658 C CA . ARG A 1 209 ? 0.452 7.664 7.529 1.00 89.00 209 ARG A CA 1
ATOM 1659 C C . ARG A 1 209 ? 1.822 7.196 7.983 1.00 89.00 209 ARG A C 1
ATOM 1661 O O . ARG A 1 209 ? 2.120 6.009 7.926 1.00 89.00 209 ARG A O 1
ATOM 1668 N N . VAL A 1 210 ? 2.668 8.124 8.401 1.00 90.69 210 VAL A N 1
ATOM 1669 C CA . VAL A 1 210 ? 4.033 7.843 8.843 1.00 90.69 210 VAL A CA 1
ATOM 1670 C C . VAL A 1 210 ? 4.022 7.672 10.354 1.00 90.69 210 VAL A C 1
ATOM 1672 O O . VAL A 1 210 ? 3.913 8.655 11.084 1.00 90.69 210 VAL A O 1
ATOM 1675 N N . GLN A 1 211 ? 4.112 6.428 10.814 1.00 89.12 211 GLN A N 1
ATOM 1676 C CA . GLN A 1 211 ? 4.263 6.069 12.217 1.00 89.12 211 GLN A CA 1
ATOM 1677 C C . GLN A 1 211 ? 5.750 6.068 12.582 1.00 89.12 211 GLN A C 1
ATOM 1679 O O . GLN A 1 211 ? 6.519 5.222 12.132 1.00 89.12 211 GLN A O 1
ATOM 1684 N N . VAL A 1 212 ? 6.145 7.011 13.423 1.00 88.25 212 VAL A N 1
ATOM 1685 C CA . VAL A 1 212 ? 7.510 7.217 13.890 1.00 88.25 212 VAL A CA 1
ATOM 1686 C C . VAL A 1 212 ? 7.647 6.651 15.293 1.00 88.25 212 VAL A C 1
ATOM 1688 O O . VAL A 1 212 ? 7.016 7.134 16.237 1.00 88.25 212 VAL A O 1
ATOM 1691 N N . LEU A 1 213 ? 8.494 5.638 15.438 1.00 85.31 213 LEU A N 1
ATOM 1692 C CA . LEU A 1 213 ? 8.750 4.979 16.713 1.00 85.31 213 LEU A CA 1
ATOM 1693 C C . LEU A 1 213 ? 10.135 5.345 17.244 1.00 85.31 213 LEU A C 1
ATOM 1695 O O . LEU A 1 213 ? 11.113 5.404 16.496 1.00 85.31 213 LEU A O 1
ATOM 1699 N N . SER A 1 214 ? 10.236 5.576 18.553 1.00 78.25 214 SER A N 1
ATOM 1700 C CA . SER A 1 214 ? 11.541 5.710 19.201 1.00 78.25 214 SER A CA 1
ATOM 1701 C C . SER A 1 214 ? 12.229 4.342 19.311 1.00 78.25 214 SER A C 1
ATOM 1703 O O . SER A 1 214 ? 11.571 3.302 19.372 1.00 78.25 214 SER A O 1
ATOM 1705 N N . ASN A 1 215 ? 13.564 4.327 19.340 1.00 69.50 215 ASN A N 1
ATOM 1706 C CA . ASN A 1 215 ? 14.349 3.086 19.280 1.00 69.50 215 ASN A CA 1
ATOM 1707 C C . ASN A 1 215 ? 14.014 2.105 20.417 1.00 69.50 215 ASN A C 1
ATOM 1709 O O . ASN A 1 215 ? 13.905 0.907 20.178 1.00 69.50 215 ASN A O 1
ATOM 1713 N N . ASN A 1 216 ? 13.762 2.613 21.628 1.00 67.50 216 ASN A N 1
ATOM 1714 C CA . ASN A 1 216 ? 13.412 1.790 22.793 1.00 67.50 216 ASN A CA 1
ATOM 1715 C C . ASN A 1 216 ? 12.050 1.089 22.638 1.00 67.50 216 ASN A C 1
ATOM 1717 O O . ASN A 1 216 ? 11.769 0.113 23.324 1.00 67.50 216 ASN A O 1
ATOM 1721 N N . LEU A 1 217 ? 11.200 1.595 21.743 1.00 65.38 217 LEU A N 1
ATOM 1722 C CA . LEU A 1 217 ? 9.812 1.171 21.567 1.00 65.38 217 LEU A CA 1
ATOM 1723 C C . LEU A 1 217 ? 9.595 0.429 20.247 1.00 65.38 217 LEU A C 1
ATOM 1725 O O . LEU A 1 217 ? 8.630 -0.322 20.116 1.00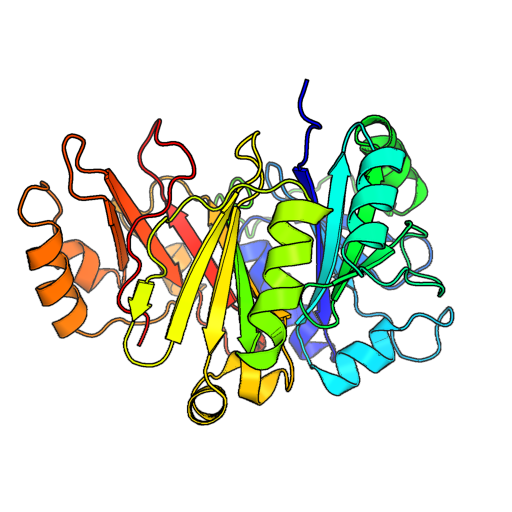 65.38 217 LEU A O 1
ATOM 1729 N N . ALA A 1 218 ? 10.535 0.539 19.306 1.00 60.56 218 ALA A N 1
ATOM 1730 C CA . ALA A 1 218 ? 10.555 -0.275 18.097 1.00 60.56 218 ALA A CA 1
ATOM 1731 C C . ALA A 1 218 ? 10.584 -1.785 18.404 1.00 60.56 218 ALA A C 1
ATOM 1733 O O . ALA A 1 218 ? 9.969 -2.561 17.678 1.00 60.56 218 ALA A O 1
ATOM 1734 N N . GLY A 1 219 ? 11.201 -2.199 19.520 1.00 57.94 219 GLY A N 1
ATOM 1735 C CA . GLY A 1 219 ? 11.188 -3.593 19.987 1.00 57.94 219 GLY A CA 1
ATOM 1736 C C . GLY A 1 219 ? 9.805 -4.120 20.400 1.00 57.94 219 GLY A C 1
ATOM 1737 O O . GLY A 1 219 ? 9.586 -5.332 20.374 1.00 57.94 219 GLY A O 1
ATOM 1738 N N . ASN A 1 220 ? 8.864 -3.223 20.722 1.00 59.69 220 ASN A N 1
ATOM 1739 C CA . ASN A 1 220 ? 7.474 -3.557 21.054 1.00 59.69 220 ASN A CA 1
ATOM 1740 C C . ASN A 1 220 ? 6.554 -3.504 19.826 1.00 59.69 220 ASN A C 1
ATOM 1742 O O . ASN A 1 220 ? 5.423 -3.985 19.874 1.00 59.69 220 ASN A O 1
ATOM 1746 N N . ASN A 1 221 ? 7.025 -2.936 18.713 1.00 76.44 221 ASN A N 1
ATOM 1747 C CA . ASN A 1 221 ? 6.282 -2.907 17.467 1.00 76.44 221 ASN A CA 1
ATOM 1748 C C . ASN A 1 221 ? 6.539 -4.194 16.680 1.00 76.44 221 ASN A C 1
ATOM 1750 O O . ASN A 1 221 ? 7.654 -4.467 16.237 1.00 76.44 221 ASN A O 1
ATOM 1754 N N . ASN A 1 222 ? 5.481 -4.983 16.491 1.00 79.00 222 ASN A N 1
ATOM 1755 C CA . ASN A 1 222 ? 5.582 -6.276 15.824 1.00 79.00 222 ASN A CA 1
ATOM 1756 C C . ASN A 1 222 ? 6.108 -6.159 14.381 1.00 79.00 222 ASN A C 1
ATOM 1758 O O . ASN A 1 222 ? 6.824 -7.047 13.924 1.00 79.00 222 ASN A O 1
ATOM 1762 N N . TYR A 1 223 ? 5.807 -5.052 13.688 1.00 85.31 223 TYR A N 1
ATOM 1763 C CA . TYR A 1 223 ? 6.316 -4.816 12.343 1.00 85.31 223 TYR A CA 1
ATOM 1764 C C . TYR A 1 223 ? 7.820 -4.572 12.339 1.00 85.31 223 TYR A C 1
ATOM 1766 O O . TYR A 1 223 ? 8.540 -5.376 11.762 1.00 85.31 223 TYR A O 1
ATOM 1774 N N . LEU A 1 224 ? 8.317 -3.535 13.019 1.00 84.69 224 LEU A N 1
ATOM 1775 C CA . LEU A 1 224 ? 9.752 -3.216 13.008 1.00 84.69 224 LEU A CA 1
ATOM 1776 C C . LEU A 1 224 ? 10.605 -4.364 13.570 1.00 84.69 224 LEU A C 1
ATOM 1778 O O . LEU A 1 224 ? 11.703 -4.606 13.077 1.00 84.69 224 LEU A O 1
ATOM 1782 N N . LYS A 1 225 ? 10.086 -5.120 14.547 1.00 84.31 225 LYS A N 1
ATOM 1783 C CA . LYS A 1 225 ? 10.767 -6.297 15.101 1.00 84.31 225 LYS A CA 1
ATOM 1784 C C . LYS A 1 225 ? 10.919 -7.436 14.087 1.00 84.31 225 LYS A C 1
ATOM 1786 O O . LYS A 1 225 ? 11.979 -8.053 14.033 1.00 84.31 225 LYS A O 1
ATOM 1791 N N . GLN A 1 226 ? 9.870 -7.747 13.323 1.00 83.81 226 GLN A N 1
ATOM 1792 C CA . GLN A 1 226 ? 9.897 -8.848 12.349 1.00 83.81 226 GLN A CA 1
ATOM 1793 C C . GLN A 1 226 ? 10.499 -8.430 11.004 1.00 83.81 226 GLN A C 1
ATOM 1795 O O . GLN A 1 226 ? 11.222 -9.211 10.399 1.00 83.81 226 GLN A O 1
ATOM 1800 N N . HIS A 1 227 ? 10.200 -7.212 10.549 1.00 84.62 227 HIS A N 1
ATOM 1801 C CA . HIS A 1 227 ? 10.703 -6.639 9.302 1.00 84.62 227 HIS A CA 1
ATOM 1802 C C . HIS A 1 227 ? 12.169 -6.204 9.421 1.00 84.62 227 HIS A C 1
ATOM 1804 O O . HIS A 1 227 ? 12.851 -6.108 8.410 1.00 84.62 227 HIS A O 1
ATOM 1810 N N . GLN A 1 228 ? 12.656 -5.942 10.639 1.00 83.50 228 GLN A N 1
ATOM 1811 C CA . GLN A 1 228 ? 14.033 -5.527 10.946 1.00 83.50 228 GLN A CA 1
ATOM 1812 C C . GLN A 1 228 ? 14.471 -4.195 10.319 1.00 83.50 228 GLN A C 1
ATOM 1814 O O . GLN A 1 228 ? 15.631 -3.815 10.438 1.00 83.50 228 GLN A O 1
ATOM 1819 N N . ASP A 1 229 ? 13.548 -3.456 9.703 1.00 87.50 229 ASP A N 1
ATOM 1820 C CA . ASP A 1 229 ? 13.782 -2.105 9.200 1.00 87.50 229 ASP A CA 1
ATOM 1821 C C . ASP A 1 229 ? 12.464 -1.319 9.075 1.00 87.50 229 ASP A C 1
ATOM 1823 O O . ASP A 1 229 ? 11.371 -1.866 9.246 1.00 87.50 229 ASP A O 1
ATOM 1827 N N . SER A 1 230 ? 12.566 -0.040 8.731 1.00 90.56 230 SER A N 1
ATOM 1828 C CA . SER A 1 230 ? 11.475 0.811 8.275 1.00 90.56 230 SER A CA 1
ATOM 1829 C C . SER A 1 230 ? 10.839 0.263 6.997 1.00 90.56 230 SER A C 1
ATOM 1831 O O . SER A 1 230 ? 11.509 -0.331 6.153 1.00 90.56 230 SER A O 1
ATOM 1833 N N . GLY A 1 231 ? 9.539 0.481 6.831 1.00 91.62 231 GLY A N 1
ATOM 1834 C CA . GLY A 1 231 ? 8.830 0.014 5.647 1.00 91.62 231 GLY A CA 1
ATOM 1835 C C . GLY A 1 231 ? 7.340 0.317 5.675 1.00 91.62 231 GLY A C 1
ATOM 1836 O O . GLY A 1 231 ? 6.812 0.858 6.651 1.00 91.62 231 GLY A O 1
ATOM 1837 N N . ILE A 1 232 ? 6.652 -0.046 4.595 1.00 93.38 232 ILE A N 1
ATOM 1838 C CA . ILE A 1 232 ? 5.195 0.055 4.515 1.00 93.38 232 ILE A CA 1
ATOM 1839 C C . ILE A 1 232 ? 4.592 -1.124 5.290 1.00 93.38 232 ILE A C 1
ATOM 1841 O O . ILE A 1 232 ? 4.713 -2.279 4.886 1.00 93.38 232 ILE A O 1
ATOM 1845 N N . SER A 1 233 ? 3.949 -0.827 6.418 1.00 90.81 233 SER A N 1
ATOM 1846 C CA . SER A 1 233 ? 3.464 -1.821 7.380 1.00 90.81 233 SER A CA 1
ATOM 1847 C C . SER A 1 233 ? 2.000 -2.200 7.205 1.00 90.81 233 SER A C 1
ATOM 1849 O O . SER A 1 233 ? 1.598 -3.297 7.599 1.00 90.81 233 SER A O 1
ATOM 1851 N N . MET A 1 234 ? 1.197 -1.326 6.592 1.00 91.69 234 MET A N 1
ATOM 1852 C CA . MET A 1 234 ? -0.242 -1.539 6.463 1.00 91.69 234 MET A CA 1
ATOM 1853 C C . MET A 1 234 ? -0.803 -1.007 5.146 1.00 91.69 234 MET A C 1
ATOM 1855 O O . MET A 1 234 ? -0.461 0.097 4.715 1.00 91.69 234 MET A O 1
ATOM 1859 N N . ILE A 1 235 ? -1.729 -1.767 4.556 1.00 93.75 235 ILE A N 1
ATOM 1860 C CA . ILE A 1 235 ? -2.539 -1.354 3.405 1.00 93.75 235 ILE A CA 1
ATOM 1861 C C . ILE A 1 235 ? -3.976 -1.107 3.862 1.00 93.75 235 ILE A C 1
ATOM 1863 O O . ILE A 1 235 ? -4.669 -2.026 4.301 1.00 93.75 235 ILE A O 1
ATOM 1867 N N . GLY A 1 236 ? -4.437 0.133 3.718 1.00 91.50 236 GLY A N 1
ATOM 1868 C CA . GLY A 1 236 ? -5.831 0.511 3.903 1.00 91.50 236 GLY A CA 1
ATOM 1869 C C . GLY A 1 236 ? -6.656 0.258 2.651 1.00 91.50 236 GLY A C 1
ATOM 1870 O O . GLY A 1 236 ? -6.303 0.713 1.563 1.00 91.50 236 GLY A O 1
ATOM 1871 N N . LEU A 1 237 ? -7.778 -0.438 2.804 1.00 90.31 237 LEU A N 1
ATOM 1872 C CA . LEU A 1 237 ? -8.732 -0.713 1.737 1.00 90.31 237 LEU A CA 1
ATOM 1873 C C . LEU A 1 237 ? -10.070 -0.063 2.048 1.00 90.31 237 LEU A C 1
ATOM 1875 O O . LEU A 1 237 ? -10.675 -0.328 3.089 1.00 90.31 237 LEU A O 1
ATOM 1879 N N . GLN A 1 238 ? -10.552 0.745 1.111 1.00 86.50 238 GLN A N 1
ATOM 1880 C CA . GLN A 1 238 ? -11.879 1.324 1.207 1.00 86.50 238 GLN A CA 1
ATOM 1881 C C . GLN A 1 238 ? -12.936 0.248 0.950 1.00 86.50 238 GLN A C 1
ATOM 1883 O O . GLN A 1 238 ? -12.879 -0.486 -0.044 1.00 86.50 238 GLN A O 1
ATOM 1888 N N . VAL A 1 239 ? -13.919 0.184 1.841 1.00 83.44 239 VAL A N 1
ATOM 1889 C CA . VAL A 1 239 ? -15.053 -0.740 1.785 1.00 83.44 239 VAL A CA 1
ATOM 1890 C C . VAL A 1 239 ? -16.360 0.017 2.000 1.00 83.44 239 VAL A C 1
ATOM 1892 O O . VAL A 1 239 ? -16.404 1.034 2.691 1.00 83.44 239 VAL A O 1
ATOM 1895 N N . ASN A 1 240 ? -17.442 -0.495 1.418 1.00 77.00 240 ASN A N 1
ATOM 1896 C CA . ASN A 1 240 ? -18.788 0.023 1.650 1.00 77.00 240 ASN A CA 1
ATOM 1897 C C . ASN A 1 240 ? -19.500 -0.781 2.747 1.00 77.00 240 ASN A C 1
ATOM 1899 O O . ASN A 1 240 ? -19.358 -2.001 2.816 1.00 77.00 240 ASN A O 1
ATOM 1903 N N . ASN A 1 241 ? -20.353 -0.103 3.518 1.00 71.56 241 ASN A N 1
ATOM 1904 C CA . ASN A 1 241 ? -21.380 -0.703 4.382 1.00 71.56 241 ASN A CA 1
ATOM 1905 C C . ASN A 1 241 ? -20.894 -1.575 5.569 1.00 71.56 241 ASN A C 1
ATOM 1907 O O . ASN A 1 241 ? -21.662 -2.358 6.121 1.00 71.56 241 ASN A O 1
ATOM 1911 N N . PHE A 1 242 ? -19.652 -1.405 6.011 1.00 70.38 242 PHE A N 1
ATOM 1912 C CA . PHE A 1 242 ? -19.116 -1.892 7.288 1.00 70.38 242 PHE A CA 1
ATOM 1913 C C . PHE A 1 242 ? -19.823 -1.368 8.550 1.00 70.38 242 PHE A C 1
ATOM 1915 O O . PHE A 1 242 ? -19.839 -2.081 9.545 1.00 70.38 242 PHE A O 1
ATOM 1922 N N . GLU A 1 243 ? -20.442 -0.184 8.540 1.00 64.56 243 GLU A N 1
ATOM 1923 C CA . GLU A 1 243 ? -21.232 0.338 9.679 1.00 64.56 243 GLU A CA 1
ATOM 1924 C C . GLU A 1 243 ? -22.426 -0.571 10.027 1.00 64.56 243 GLU A C 1
ATOM 1926 O O . GLU A 1 243 ? -22.832 -0.727 11.186 1.00 64.56 243 GLU A O 1
ATOM 1931 N N . SER A 1 244 ? -23.002 -1.223 9.012 1.00 65.31 244 SER A N 1
ATOM 1932 C CA . SER A 1 244 ? -24.040 -2.231 9.232 1.00 65.31 244 SER A CA 1
ATOM 1933 C C . SER A 1 244 ? -23.488 -3.451 9.992 1.00 65.31 244 SER A C 1
ATOM 1935 O O . SER A 1 244 ? -24.219 -4.096 10.750 1.00 65.31 244 SER A O 1
ATOM 1937 N N . GLY A 1 245 ? -22.178 -3.666 9.893 1.00 63.66 245 GLY A N 1
ATOM 1938 C CA . GLY A 1 245 ? -21.392 -4.736 10.472 1.00 63.66 245 GLY A CA 1
ATOM 1939 C C . GLY A 1 245 ? -20.535 -5.419 9.423 1.00 63.66 245 GLY A C 1
ATOM 1940 O O . GLY A 1 245 ? -20.722 -5.233 8.226 1.00 63.66 245 GLY A O 1
ATOM 1941 N N . ILE A 1 246 ? -19.616 -6.265 9.880 1.00 68.69 246 ILE A N 1
ATOM 1942 C CA . ILE A 1 246 ? -18.951 -7.239 9.012 1.00 68.69 246 ILE A CA 1
ATOM 1943 C C . ILE A 1 246 ? -19.930 -8.405 8.801 1.00 68.69 246 ILE A C 1
ATOM 1945 O O . ILE A 1 246 ? -20.274 -9.050 9.800 1.00 68.69 246 ILE A O 1
ATOM 1949 N N . PRO A 1 247 ? -20.378 -8.696 7.562 1.00 68.94 247 PRO A N 1
ATOM 1950 C CA . PRO A 1 247 ? -21.233 -9.845 7.271 1.00 68.94 247 PRO A CA 1
ATOM 1951 C C . PRO A 1 247 ? -20.689 -11.142 7.870 1.00 68.94 247 PRO A C 1
ATOM 1953 O O . PRO A 1 247 ? -19.477 -11.377 7.886 1.00 68.94 247 PRO A O 1
ATOM 1956 N N . GLN A 1 248 ? -21.580 -12.004 8.362 1.00 70.38 248 GLN A N 1
ATOM 1957 C CA . GLN A 1 248 ? -21.169 -13.232 9.043 1.00 70.38 248 GLN A CA 1
ATOM 1958 C C . GLN A 1 248 ? -20.356 -14.151 8.119 1.00 70.38 248 GLN A C 1
ATOM 1960 O O . GLN A 1 248 ? -19.413 -14.792 8.582 1.00 70.38 248 GLN A O 1
ATOM 1965 N N . GLU A 1 249 ? -20.628 -14.167 6.806 1.00 68.06 249 GLU A N 1
ATOM 1966 C CA . GLU A 1 249 ? -19.815 -14.949 5.865 1.00 68.06 249 GLU A CA 1
ATOM 1967 C C . GLU A 1 249 ? -18.368 -14.447 5.783 1.00 68.06 249 GLU A C 1
ATOM 1969 O O . GLU A 1 249 ? -17.452 -15.248 5.591 1.00 68.06 249 GLU A O 1
ATOM 1974 N N . ILE A 1 250 ? -18.154 -13.138 5.959 1.00 72.12 250 ILE A N 1
ATOM 1975 C CA . ILE A 1 250 ? -16.823 -12.531 6.032 1.00 72.12 250 ILE A CA 1
ATOM 1976 C C . ILE A 1 250 ? -16.148 -12.916 7.348 1.00 72.12 250 ILE A C 1
ATOM 1978 O O . ILE A 1 250 ? -15.015 -13.393 7.316 1.00 72.12 250 ILE A O 1
ATOM 1982 N N . LYS A 1 251 ? -16.842 -12.788 8.488 1.00 73.88 251 LYS A N 1
ATOM 1983 C CA . LYS A 1 251 ? -16.304 -13.170 9.810 1.00 73.88 251 LYS A CA 1
ATOM 1984 C C . LYS A 1 251 ? -15.927 -14.649 9.906 1.00 73.88 251 LYS A C 1
ATOM 1986 O O . LYS A 1 251 ? -14.953 -14.996 10.560 1.00 73.88 251 LYS A O 1
ATOM 1991 N N . ASN A 1 252 ? -16.666 -15.527 9.230 1.00 75.00 252 ASN A N 1
ATOM 1992 C CA . ASN A 1 252 ? -16.360 -16.959 9.211 1.00 75.00 252 ASN A CA 1
ATOM 1993 C C . ASN A 1 252 ? -15.108 -17.284 8.376 1.00 75.00 252 ASN A C 1
ATOM 1995 O O . ASN A 1 252 ? -14.504 -18.339 8.551 1.00 75.00 252 ASN A O 1
ATOM 1999 N N . LYS A 1 253 ? -14.732 -16.404 7.440 1.00 76.12 253 LYS A N 1
ATOM 2000 C CA . LYS A 1 253 ? -13.651 -16.636 6.469 1.00 76.12 253 LYS A CA 1
ATOM 2001 C C . LYS A 1 253 ? -12.416 -15.766 6.719 1.00 76.12 253 LYS A C 1
ATOM 2003 O O . LYS A 1 253 ? -11.363 -16.053 6.145 1.00 76.12 253 LYS A O 1
ATOM 2008 N N . MET A 1 254 ? -12.520 -14.729 7.548 1.00 80.75 254 MET A N 1
ATOM 2009 C CA . MET A 1 254 ? -11.423 -13.851 7.958 1.00 80.75 254 MET A CA 1
ATOM 2010 C C . MET A 1 254 ? -11.509 -13.542 9.443 1.00 80.75 254 MET A C 1
ATOM 2012 O O . MET A 1 254 ? -12.588 -13.289 9.975 1.00 80.75 254 MET A O 1
ATOM 2016 N N . LYS A 1 255 ? -10.347 -13.528 10.091 1.00 83.69 255 LYS A N 1
ATOM 2017 C CA . LYS A 1 255 ? -10.214 -13.071 11.468 1.00 83.69 255 LYS A CA 1
ATOM 2018 C C . LYS A 1 255 ? -9.894 -11.582 11.475 1.00 83.69 255 LYS A C 1
ATOM 2020 O O . LYS A 1 255 ? -9.244 -11.064 10.566 1.00 83.69 255 LYS A O 1
ATOM 2025 N N . PHE A 1 256 ? -10.379 -10.911 12.505 1.00 83.50 256 PHE A N 1
ATOM 2026 C CA . PHE A 1 256 ? -10.206 -9.482 12.702 1.00 83.50 256 PHE A CA 1
ATOM 2027 C C . PHE A 1 256 ? -9.688 -9.235 14.107 1.00 83.50 256 PHE A C 1
ATOM 2029 O O . PHE A 1 256 ? -10.142 -9.896 15.048 1.00 83.50 256 PHE A O 1
ATOM 2036 N N . ALA A 1 257 ? -8.794 -8.255 14.222 1.00 82.88 257 ALA A N 1
ATOM 2037 C CA . ALA A 1 257 ? -8.224 -7.858 15.495 1.00 82.88 257 ALA A CA 1
ATOM 2038 C C . ALA A 1 257 ? -9.337 -7.455 16.472 1.00 82.88 257 ALA A C 1
ATOM 2040 O O . ALA A 1 257 ? -10.239 -6.675 16.145 1.00 82.88 257 ALA A O 1
ATOM 2041 N N . GLN A 1 258 ? -9.266 -8.004 17.681 1.00 83.12 258 GLN A N 1
ATOM 2042 C CA . GLN A 1 258 ? -10.150 -7.623 18.774 1.00 83.12 258 GLN A CA 1
ATOM 2043 C C . GLN A 1 258 ? -9.698 -6.294 19.381 1.00 83.12 258 GLN A C 1
ATOM 2045 O O . GLN A 1 258 ? -8.520 -5.951 19.345 1.00 83.12 258 GLN A O 1
ATOM 2050 N N . ARG A 1 259 ? -10.645 -5.551 19.954 1.00 82.19 259 ARG A N 1
ATOM 2051 C CA . ARG A 1 259 ? -10.362 -4.336 20.728 1.00 82.19 259 ARG A CA 1
ATOM 2052 C C . ARG A 1 259 ? -10.871 -4.514 22.146 1.00 82.19 259 ARG A C 1
ATOM 2054 O O . ARG A 1 259 ? -11.872 -5.202 22.358 1.00 82.19 259 ARG A O 1
ATOM 2061 N N . SER A 1 260 ? -10.173 -3.911 23.101 1.00 82.75 260 SER A N 1
ATOM 2062 C CA . SER A 1 260 ? -10.533 -4.000 24.513 1.00 82.75 260 SER A CA 1
ATOM 2063 C C . SER A 1 260 ? -11.885 -3.320 24.786 1.00 82.75 260 SER A C 1
ATOM 2065 O O . SER A 1 260 ? -12.283 -2.415 24.053 1.00 82.75 260 SER A O 1
ATOM 2067 N N . PRO A 1 261 ? -12.615 -3.706 25.846 1.00 85.25 261 PRO A N 1
ATOM 2068 C CA . PRO A 1 261 ? -13.785 -2.950 26.293 1.00 85.25 261 PRO A CA 1
ATOM 2069 C C . PRO A 1 261 ? -13.459 -1.478 26.581 1.00 85.25 261 PRO A C 1
ATOM 2071 O O . PRO A 1 261 ? -14.246 -0.604 26.234 1.00 85.25 261 PRO A O 1
ATOM 207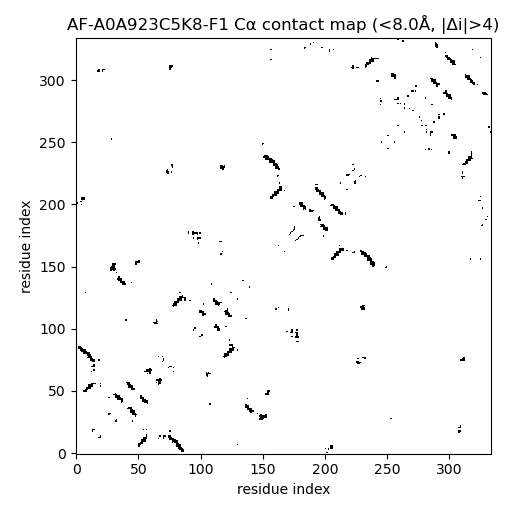4 N N . GLN A 1 262 ? -12.273 -1.220 27.143 1.00 84.44 262 GLN A N 1
ATOM 2075 C CA . GLN A 1 262 ? -11.778 0.118 27.470 1.00 84.44 262 GLN A CA 1
ATOM 2076 C C . GLN A 1 262 ? -11.720 1.036 26.242 1.00 84.44 262 GLN A C 1
ATOM 2078 O O . GLN A 1 262 ? -12.180 2.171 26.315 1.00 84.44 262 GLN A O 1
ATOM 2083 N N . TYR A 1 263 ? -11.274 0.516 25.093 1.00 83.75 263 TYR A N 1
ATOM 2084 C CA . TYR A 1 263 ? -11.274 1.259 23.832 1.00 83.75 263 TYR A CA 1
ATOM 2085 C C . TYR A 1 263 ? -12.652 1.841 23.491 1.00 83.75 263 TYR A C 1
ATOM 2087 O O . TYR A 1 263 ? -12.763 2.986 23.067 1.00 83.75 263 TYR A O 1
ATOM 2095 N N . TYR A 1 264 ? -13.721 1.059 23.668 1.00 84.88 264 TYR A N 1
ATOM 2096 C CA . TYR A 1 264 ? -15.071 1.512 23.328 1.00 84.88 264 TYR A CA 1
ATOM 2097 C C . TYR A 1 264 ? -15.604 2.556 24.303 1.00 84.88 264 TYR A C 1
ATOM 2099 O O . TYR A 1 264 ? -16.425 3.372 23.896 1.00 84.88 264 TYR A O 1
ATOM 2107 N N . ILE A 1 265 ? -15.147 2.531 25.557 1.00 85.12 265 ILE A N 1
ATOM 2108 C CA . ILE A 1 265 ? -15.477 3.547 26.558 1.00 85.12 265 ILE A CA 1
ATOM 2109 C C . ILE A 1 265 ? -14.835 4.874 26.141 1.00 85.12 265 ILE A C 1
ATOM 2111 O O . ILE A 1 265 ? -15.551 5.845 25.906 1.00 85.12 265 ILE A O 1
ATOM 2115 N N . GLU A 1 266 ? -13.519 4.871 25.917 1.00 83.00 266 GLU A N 1
ATOM 2116 C CA . GLU A 1 266 ? -12.745 6.055 25.512 1.00 83.00 266 GLU A CA 1
ATOM 2117 C C . GLU A 1 266 ? -13.232 6.634 24.178 1.00 83.00 266 GLU A C 1
ATOM 2119 O O . GLU A 1 266 ? -13.434 7.840 24.038 1.00 83.00 266 GLU A O 1
ATOM 2124 N N . ALA A 1 267 ? -13.502 5.770 23.199 1.00 80.56 267 ALA A N 1
ATOM 2125 C CA . ALA A 1 267 ? -14.060 6.198 21.927 1.00 80.56 267 ALA A CA 1
ATOM 2126 C C . ALA A 1 267 ? -15.478 6.773 22.087 1.00 80.56 267 ALA A C 1
ATOM 2128 O O . ALA A 1 267 ? -15.820 7.739 21.407 1.00 80.56 267 ALA A O 1
ATOM 2129 N N . SER A 1 268 ? -16.306 6.225 22.985 1.00 84.38 268 SER A N 1
ATOM 2130 C CA . SER A 1 268 ? -17.631 6.802 23.236 1.00 84.38 268 SER A CA 1
ATOM 2131 C C . SER A 1 268 ? -17.538 8.206 23.820 1.00 84.38 268 SER A C 1
ATOM 2133 O O . SER A 1 268 ? -18.333 9.056 23.430 1.00 84.38 268 SER A O 1
ATOM 2135 N N . ASP A 1 269 ? -16.526 8.465 24.656 1.00 82.50 269 ASP A N 1
ATOM 2136 C CA . ASP A 1 269 ? -16.277 9.774 25.258 1.00 82.50 269 ASP A CA 1
ATOM 2137 C C . ASP A 1 269 ? -15.807 10.814 24.237 1.00 82.50 269 ASP A C 1
ATOM 2139 O O . ASP A 1 269 ? -16.245 11.965 24.252 1.00 82.50 269 ASP A O 1
ATOM 2143 N N . LEU A 1 270 ? -14.967 10.402 23.288 1.00 76.31 270 LEU A N 1
ATOM 2144 C CA . LEU A 1 270 ? -14.505 11.278 22.212 1.00 76.31 270 LEU A CA 1
ATOM 2145 C C . LEU A 1 270 ? -15.636 11.646 21.243 1.00 76.31 270 LEU A C 1
ATOM 2147 O O . LEU A 1 270 ? -15.732 12.788 20.803 1.00 76.31 270 LEU A O 1
ATOM 2151 N N . PHE A 1 271 ? -16.518 10.697 20.934 1.00 77.19 271 PHE A N 1
ATOM 2152 C CA . PHE A 1 271 ? -17.582 10.848 19.939 1.00 77.19 271 PHE A CA 1
ATOM 2153 C C . PHE A 1 271 ? -18.978 11.012 20.571 1.00 77.19 271 PHE A C 1
ATOM 2155 O O . PHE A 1 271 ? -19.980 10.686 19.927 1.00 77.19 271 PHE A O 1
ATOM 2162 N N . GLN A 1 272 ? -19.074 11.552 21.795 1.00 76.38 272 GLN A N 1
ATOM 2163 C CA . GLN A 1 272 ? -20.339 11.698 22.547 1.00 76.38 272 GLN A CA 1
ATOM 2164 C C . GLN A 1 272 ? -21.442 12.433 21.772 1.00 76.38 272 GLN A C 1
ATOM 2166 O O . GLN A 1 272 ? -22.624 12.165 21.962 1.00 76.38 272 GLN A O 1
ATOM 2171 N N . GLN A 1 273 ? -21.066 13.356 20.883 1.00 71.25 273 GLN A N 1
ATOM 2172 C CA . GLN A 1 273 ? -22.009 14.152 20.088 1.00 71.25 273 GLN A CA 1
ATOM 2173 C C . GLN A 1 273 ? -22.515 13.428 18.825 1.00 71.25 273 GLN A C 1
ATOM 2175 O O . GLN A 1 273 ? -23.286 13.992 18.053 1.00 71.25 273 GLN A O 1
ATOM 2180 N N . THR A 1 274 ? -22.096 12.181 18.597 1.00 72.94 274 THR A N 1
ATOM 2181 C CA . THR A 1 274 ? -22.513 11.373 17.444 1.00 72.94 274 THR A CA 1
ATOM 2182 C C . THR A 1 274 ? -23.621 10.384 17.816 1.00 72.94 274 THR A C 1
ATOM 2184 O O . THR A 1 274 ? -23.682 9.886 18.936 1.00 72.94 274 THR A O 1
ATOM 2187 N N . CYS A 1 275 ? -24.484 10.015 16.864 1.00 75.81 275 CYS A N 1
ATOM 2188 C CA . CYS A 1 275 ? -25.523 8.989 17.067 1.00 75.81 275 CYS A CA 1
ATOM 2189 C C . CYS A 1 275 ? -24.990 7.544 16.953 1.00 75.81 275 CYS A C 1
ATOM 2191 O O . CYS A 1 275 ? -25.709 6.636 16.527 1.00 75.81 275 CYS A O 1
ATOM 2193 N N . ILE A 1 276 ? -23.715 7.318 17.273 1.00 79.94 276 ILE A N 1
ATOM 2194 C CA . ILE A 1 276 ? -23.034 6.049 17.013 1.00 79.94 276 ILE A CA 1
ATOM 2195 C C . ILE A 1 276 ? -23.333 5.040 18.120 1.00 79.94 276 ILE A C 1
ATOM 2197 O O . ILE A 1 276 ? -23.218 5.314 19.311 1.00 79.94 276 ILE A O 1
ATOM 2201 N N . ASN A 1 277 ? -23.691 3.818 17.723 1.00 84.50 277 ASN A N 1
ATOM 2202 C CA . ASN A 1 277 ? -23.976 2.736 18.658 1.00 84.50 277 ASN A CA 1
ATOM 2203 C C . ASN A 1 277 ? -22.691 1.971 19.032 1.00 84.50 277 ASN A C 1
ATOM 2205 O O . ASN A 1 277 ? -22.342 0.966 18.406 1.00 84.50 277 ASN A O 1
ATOM 2209 N N . PHE A 1 278 ? -22.005 2.427 20.082 1.00 84.50 278 PHE A N 1
ATOM 2210 C CA . PHE A 1 278 ? -20.759 1.826 20.582 1.00 84.50 278 PHE A CA 1
ATOM 2211 C C . PHE A 1 278 ? -20.906 0.371 21.036 1.00 84.50 278 PHE A C 1
ATOM 2213 O O . PHE A 1 278 ? -19.997 -0.436 20.841 1.00 84.50 278 PHE A O 1
ATOM 2220 N N . PHE A 1 279 ? -22.074 -0.011 21.556 1.00 84.81 279 PHE A N 1
ATOM 2221 C CA . PHE A 1 279 ? -22.357 -1.403 21.904 1.00 84.81 279 PHE A CA 1
ATOM 2222 C C . PHE A 1 279 ? -22.358 -2.314 20.666 1.00 84.81 279 PHE A C 1
ATOM 2224 O O . PHE A 1 279 ? -21.810 -3.420 20.692 1.00 84.81 279 PHE A O 1
ATOM 2231 N N . LYS A 1 280 ? -22.934 -1.840 19.554 1.00 84.31 280 LYS A N 1
ATOM 2232 C CA . LYS A 1 280 ? -22.908 -2.552 18.271 1.00 84.31 280 LYS A CA 1
ATOM 2233 C C . LYS A 1 280 ? -21.482 -2.665 17.727 1.00 84.31 280 LYS A C 1
ATOM 2235 O O . LYS A 1 280 ? -21.100 -3.758 17.310 1.00 84.31 280 LYS A O 1
ATOM 2240 N N . LEU A 1 281 ? -20.700 -1.581 17.769 1.00 83.81 281 LEU A N 1
ATOM 2241 C CA . LEU A 1 281 ? -19.295 -1.592 17.340 1.00 83.81 281 LEU A CA 1
ATOM 2242 C C . LEU A 1 281 ? -18.470 -2.604 18.141 1.00 83.81 281 LEU A C 1
ATOM 2244 O O . LEU A 1 281 ? -17.758 -3.416 17.548 1.00 83.81 281 LEU A O 1
ATOM 2248 N N . SER A 1 282 ? -18.657 -2.626 19.465 1.00 84.88 282 SER A N 1
ATOM 2249 C CA . SER A 1 282 ? -17.991 -3.562 20.373 1.00 84.88 282 SER A CA 1
ATOM 2250 C C . SER A 1 282 ? -18.261 -5.019 20.024 1.00 84.88 282 SER A C 1
ATOM 2252 O O . SER A 1 282 ? -17.326 -5.791 19.806 1.00 84.88 282 SER A O 1
ATOM 2254 N N . LYS A 1 283 ? -19.532 -5.386 19.825 1.00 83.31 283 LYS A N 1
ATOM 2255 C CA . LYS A 1 283 ? -19.917 -6.742 19.390 1.00 83.31 283 LYS A CA 1
ATOM 2256 C C . LYS A 1 283 ? -19.356 -7.143 18.025 1.00 83.31 283 LYS A C 1
ATOM 2258 O O . LYS A 1 283 ? -19.341 -8.327 17.681 1.00 83.31 283 LYS A O 1
ATOM 2263 N N . GLN A 1 284 ? -18.973 -6.174 17.203 1.00 79.38 284 GLN A N 1
ATOM 2264 C CA . GLN A 1 284 ? -18.471 -6.406 15.854 1.00 79.38 284 GLN A CA 1
ATOM 2265 C C . GLN A 1 284 ? -16.953 -6.256 15.743 1.00 79.38 284 GLN A C 1
ATOM 2267 O O . GLN A 1 284 ? -16.430 -6.474 14.650 1.00 79.38 284 GLN A O 1
ATOM 2272 N N . SER A 1 285 ? -16.267 -5.934 16.843 1.00 80.25 285 SER A N 1
ATOM 2273 C CA . SER A 1 285 ? -14.829 -5.649 16.867 1.00 80.25 285 SER A CA 1
ATOM 2274 C C . SER A 1 285 ? -14.449 -4.548 15.864 1.00 80.25 285 SER A C 1
ATOM 2276 O O . SER A 1 285 ? -13.386 -4.585 15.240 1.00 80.25 285 SER A O 1
ATOM 2278 N N . LEU A 1 286 ? -15.354 -3.585 15.656 1.00 81.88 286 LEU A N 1
ATOM 2279 C CA . LEU A 1 286 ? -15.161 -2.461 14.747 1.00 81.88 286 LEU A CA 1
ATOM 2280 C C . LEU A 1 286 ? -14.600 -1.274 15.515 1.00 81.88 286 LEU A C 1
ATOM 2282 O O . LEU A 1 286 ? -15.142 -0.868 16.532 1.00 81.88 286 LEU A O 1
ATOM 2286 N N . GLY A 1 287 ? -13.532 -0.697 14.994 1.00 80.19 287 GLY A N 1
ATOM 2287 C CA . GLY A 1 287 ? -13.009 0.566 15.472 1.00 80.19 287 GLY A CA 1
ATOM 2288 C C . GLY A 1 287 ? -13.735 1.723 14.827 1.00 80.19 287 GLY A C 1
ATOM 2289 O O . GLY A 1 287 ? -14.339 1.595 13.761 1.00 80.19 287 GLY A O 1
ATOM 2290 N N . ILE A 1 288 ? -13.604 2.857 15.476 1.00 75.56 288 ILE A N 1
ATOM 2291 C CA . ILE A 1 288 ? -14.027 4.165 15.033 1.00 75.56 288 ILE A CA 1
ATOM 2292 C C . ILE A 1 288 ? -12.843 5.117 15.155 1.00 75.56 288 ILE A C 1
ATOM 2294 O O . ILE A 1 288 ? -12.046 5.027 16.087 1.00 75.56 288 ILE A O 1
ATOM 2298 N N . ASP A 1 289 ? -12.727 6.000 14.180 1.00 72.06 289 ASP A N 1
ATOM 2299 C CA . ASP A 1 289 ? -11.843 7.154 14.207 1.00 72.06 289 ASP A CA 1
ATOM 2300 C C . ASP A 1 289 ? -12.519 8.275 13.403 1.00 72.06 289 ASP A C 1
ATOM 2302 O O . ASP A 1 289 ? -13.563 8.061 12.787 1.00 72.06 289 ASP A O 1
ATOM 2306 N N . GLY A 1 290 ? -12.008 9.495 13.453 1.00 65.81 290 GLY A N 1
ATOM 2307 C CA . GLY A 1 290 ? -12.720 10.644 12.934 1.00 65.81 290 GLY A CA 1
ATOM 2308 C C . GLY A 1 290 ? -12.293 11.964 13.547 1.00 65.81 290 GLY A C 1
ATOM 2309 O O . GLY A 1 290 ? -11.351 12.052 14.333 1.00 65.81 290 GLY A O 1
ATOM 2310 N N . TYR A 1 291 ? -13.003 13.009 13.150 1.00 62.69 291 TYR A N 1
ATOM 2311 C CA . TYR A 1 291 ? -12.815 14.350 13.668 1.00 62.69 291 TYR A CA 1
ATOM 2312 C C . TYR A 1 291 ? -14.127 14.837 14.268 1.00 62.69 291 TYR A C 1
ATOM 2314 O O . TYR A 1 291 ? -15.156 14.910 13.588 1.00 62.69 291 TYR A O 1
ATOM 2322 N N . VAL A 1 292 ? -14.073 15.147 15.558 1.00 56.00 292 VAL A N 1
ATOM 2323 C CA . VAL A 1 292 ? -15.201 15.652 16.334 1.00 56.00 292 VAL A CA 1
ATOM 2324 C C . VAL A 1 292 ? -15.038 17.162 16.432 1.00 56.00 292 VAL A C 1
ATOM 2326 O O . VAL A 1 292 ? -14.501 17.692 17.394 1.00 56.00 292 VAL A O 1
ATOM 2329 N N . ASP A 1 293 ? -15.436 17.840 15.365 1.00 60.19 293 ASP A N 1
ATOM 2330 C CA . ASP A 1 293 ? -15.639 19.291 15.330 1.00 60.19 293 ASP A CA 1
ATOM 2331 C C . ASP A 1 293 ? -16.985 19.558 14.635 1.00 60.19 293 ASP A C 1
ATOM 2333 O O . ASP A 1 293 ? -17.829 18.663 14.602 1.00 60.19 293 ASP A O 1
ATOM 2337 N N . ILE A 1 294 ? -17.185 20.738 14.042 1.00 47.59 294 ILE A N 1
ATOM 2338 C CA . ILE A 1 294 ? -18.444 21.265 13.478 1.00 47.59 294 ILE A CA 1
ATOM 2339 C C . ILE A 1 294 ? -19.251 20.265 12.613 1.00 47.59 294 ILE A C 1
ATOM 2341 O O . ILE A 1 294 ? -20.469 20.389 12.526 1.00 47.59 294 ILE A O 1
ATOM 2345 N N . ALA A 1 295 ? -18.608 19.283 11.969 1.00 53.41 295 ALA A N 1
ATOM 2346 C CA . ALA A 1 295 ? -19.262 18.340 11.053 1.00 53.41 295 ALA A CA 1
ATOM 2347 C C . ALA A 1 295 ? -19.290 16.865 11.513 1.00 53.41 295 ALA A C 1
ATOM 2349 O O . ALA A 1 295 ? -19.769 16.024 10.753 1.00 53.41 295 ALA A O 1
ATOM 2350 N N . HIS A 1 296 ? -18.781 16.547 12.713 1.00 58.66 296 HIS A N 1
ATOM 2351 C CA . HIS A 1 296 ? -18.854 15.214 13.347 1.00 58.66 296 HIS A CA 1
ATOM 2352 C C . HIS A 1 296 ? -18.599 14.033 12.394 1.00 58.66 296 HIS A C 1
ATOM 2354 O O . HIS A 1 296 ? -19.447 13.155 12.214 1.00 58.66 296 HIS A O 1
ATOM 2360 N N . TYR A 1 297 ? -17.424 13.991 11.766 1.00 65.94 297 TYR A N 1
ATOM 2361 C CA . TYR A 1 297 ? -17.084 12.901 10.853 1.00 65.94 297 TYR A CA 1
ATOM 2362 C C . TYR A 1 297 ? -16.507 11.715 11.619 1.00 65.94 297 TYR A C 1
ATOM 2364 O O . TYR A 1 297 ? -15.464 11.843 12.251 1.00 65.94 297 TYR A O 1
ATOM 2372 N N . ALA A 1 298 ? -17.131 10.545 11.485 1.00 68.19 298 ALA A N 1
ATOM 2373 C CA . ALA A 1 298 ? -16.619 9.275 11.990 1.00 68.19 298 ALA A CA 1
ATOM 2374 C C . ALA A 1 298 ? -16.479 8.254 10.856 1.00 68.19 298 ALA A C 1
ATOM 2376 O O . ALA A 1 298 ? -17.397 8.062 10.065 1.00 68.19 298 ALA A O 1
ATOM 2377 N N . TYR A 1 299 ? -15.346 7.571 10.783 1.00 75.06 299 TYR A N 1
ATOM 2378 C CA . TYR A 1 299 ? -15.100 6.445 9.895 1.00 75.06 299 TYR A CA 1
ATOM 2379 C C . TYR A 1 299 ? -14.807 5.178 10.696 1.00 75.06 299 TYR A C 1
ATOM 2381 O O . TYR A 1 299 ? -14.235 5.207 11.784 1.00 75.06 299 TYR A O 1
ATOM 2389 N N . PHE A 1 300 ? -15.204 4.038 10.137 1.00 79.56 300 PHE A N 1
ATOM 2390 C CA . PHE A 1 300 ? -15.106 2.743 10.801 1.00 79.56 300 PHE A CA 1
ATOM 2391 C C . PHE A 1 300 ? -13.935 1.948 10.259 1.00 79.56 300 PHE A C 1
ATOM 2393 O O . PHE A 1 300 ? -13.691 1.932 9.049 1.00 79.56 300 PHE A O 1
ATOM 2400 N N . THR A 1 301 ? -13.230 1.258 11.149 1.00 80.69 301 THR A N 1
ATOM 2401 C CA . THR A 1 301 ? -12.029 0.516 10.782 1.00 80.69 301 THR A CA 1
ATOM 2402 C C . THR A 1 301 ? -11.942 -0.860 11.414 1.00 80.69 301 THR A C 1
ATOM 2404 O O . THR A 1 301 ? -12.323 -1.080 12.562 1.00 80.69 301 THR A O 1
ATOM 2407 N N . THR A 1 302 ? -11.347 -1.812 10.709 1.00 80.50 302 THR A N 1
ATOM 2408 C CA . THR A 1 302 ? -10.946 -3.083 11.319 1.00 80.50 302 THR A CA 1
ATOM 2409 C C . THR A 1 302 ? -9.686 -3.626 10.673 1.00 80.50 302 THR A C 1
ATOM 2411 O O . THR A 1 302 ? -9.491 -3.478 9.468 1.00 80.50 302 THR A O 1
ATOM 2414 N N . VAL A 1 303 ? -8.823 -4.236 11.478 1.00 82.50 303 VAL A N 1
ATOM 2415 C CA . VAL A 1 303 ? -7.567 -4.824 11.013 1.00 82.50 303 VAL A CA 1
ATOM 2416 C C . VAL A 1 303 ? -7.800 -6.303 10.761 1.00 82.50 303 VAL A C 1
ATOM 2418 O O . VAL A 1 303 ? -8.328 -7.010 11.620 1.00 82.50 303 VAL A O 1
ATOM 2421 N N . VAL A 1 304 ? -7.417 -6.764 9.575 1.00 83.38 304 VAL A N 1
ATOM 2422 C CA . VAL A 1 304 ? -7.420 -8.184 9.233 1.00 83.38 304 VAL A CA 1
ATOM 2423 C C . VAL A 1 304 ? -6.280 -8.857 9.983 1.00 83.38 304 VAL A C 1
ATOM 2425 O O . VAL A 1 304 ? -5.119 -8.470 9.848 1.00 83.38 304 VAL A O 1
ATOM 2428 N N . GLU A 1 305 ? -6.616 -9.873 10.766 1.00 81.81 305 GLU A N 1
ATOM 2429 C CA . GLU A 1 305 ? -5.661 -10.626 11.567 1.00 81.81 305 GLU A CA 1
ATOM 2430 C C . GLU A 1 305 ? -5.386 -11.972 10.894 1.00 81.81 305 GLU A C 1
ATOM 2432 O O . GLU A 1 305 ? -6.158 -12.919 11.009 1.00 81.81 305 GLU A O 1
ATOM 2437 N N . GLU A 1 306 ? -4.286 -12.063 10.155 1.00 79.38 306 GLU A N 1
ATOM 2438 C CA . GLU A 1 306 ? -3.870 -13.299 9.496 1.00 79.38 306 GLU A CA 1
ATOM 2439 C C . GLU A 1 306 ? -2.387 -13.541 9.791 1.00 79.38 306 GLU A C 1
ATOM 2441 O O . GLU A 1 306 ? -1.502 -12.842 9.298 1.00 79.38 306 GLU A O 1
ATOM 2446 N N . SER A 1 307 ? -2.104 -14.519 10.653 1.00 76.44 307 SER A N 1
ATOM 2447 C CA . SER A 1 307 ? -0.758 -14.727 11.199 1.00 76.44 307 SER A CA 1
ATOM 2448 C C . SER A 1 307 ? 0.261 -15.092 10.120 1.00 76.44 307 SER A C 1
ATOM 2450 O O . SER A 1 307 ? 1.428 -14.710 10.223 1.00 76.44 307 SER A O 1
ATOM 2452 N N . LEU A 1 308 ? -0.176 -15.766 9.050 1.00 80.88 308 LEU A N 1
ATOM 2453 C CA . LEU A 1 308 ? 0.690 -16.160 7.937 1.00 80.88 308 LEU A CA 1
ATOM 2454 C C . LEU A 1 308 ? 1.201 -14.973 7.108 1.00 80.88 308 LEU A C 1
ATOM 2456 O O . LEU A 1 308 ? 2.239 -15.104 6.452 1.00 80.88 308 LEU A O 1
ATOM 2460 N N . ILE A 1 309 ? 0.518 -13.825 7.157 1.00 82.69 309 ILE A N 1
ATOM 2461 C CA . ILE A 1 309 ? 0.944 -12.601 6.464 1.00 82.69 309 ILE A CA 1
ATOM 2462 C C . ILE A 1 309 ? 1.653 -11.597 7.378 1.00 82.69 309 ILE A C 1
ATOM 2464 O O . ILE A 1 309 ? 2.122 -10.574 6.894 1.00 82.69 309 ILE A O 1
ATOM 2468 N N . SER A 1 310 ? 1.804 -11.892 8.673 1.00 81.94 310 SER A N 1
ATOM 2469 C CA . SER A 1 310 ? 2.620 -11.069 9.571 1.00 81.94 310 SER A CA 1
ATOM 2470 C C . SER A 1 310 ? 4.057 -10.933 9.024 1.00 81.94 310 SER A C 1
ATOM 2472 O O . SER A 1 310 ? 4.628 -11.928 8.538 1.00 81.94 310 SER A O 1
ATOM 2474 N N . PRO A 1 311 ? 4.662 -9.731 9.104 1.00 83.50 311 PRO A N 1
ATOM 2475 C CA . PRO A 1 311 ? 4.164 -8.529 9.791 1.00 83.50 311 PRO A CA 1
ATOM 2476 C C . PRO A 1 311 ? 3.279 -7.580 8.965 1.00 83.50 311 PRO A C 1
ATOM 2478 O O . PRO A 1 311 ? 2.845 -6.563 9.506 1.00 83.50 311 PRO A O 1
ATOM 2481 N N . LEU A 1 312 ? 3.012 -7.867 7.687 1.00 87.75 312 LEU A N 1
ATOM 2482 C CA . LEU A 1 312 ? 2.153 -7.024 6.852 1.00 87.75 312 LEU A CA 1
ATOM 2483 C C . LEU A 1 312 ? 0.705 -7.053 7.359 1.00 87.75 312 LEU A C 1
ATOM 2485 O O . LEU A 1 312 ? 0.159 -8.118 7.651 1.00 87.75 312 LEU A O 1
ATOM 2489 N N . GLN A 1 313 ? 0.064 -5.886 7.413 1.00 90.06 313 GLN A N 1
ATOM 2490 C CA . GLN A 1 313 ? -1.324 -5.746 7.845 1.00 90.06 313 GLN A CA 1
ATOM 2491 C C . GLN A 1 313 ? -2.220 -5.180 6.740 1.00 90.06 313 GLN A C 1
ATOM 2493 O O . GLN A 1 313 ? -1.807 -4.361 5.918 1.00 90.06 313 GLN A O 1
ATOM 2498 N N . PHE A 1 314 ? -3.489 -5.579 6.761 1.00 90.75 314 PHE A N 1
ATOM 2499 C CA . PHE A 1 314 ? -4.549 -4.933 5.992 1.00 90.75 314 PHE A CA 1
ATOM 2500 C C . PHE A 1 314 ? -5.558 -4.328 6.958 1.00 90.75 314 PHE A C 1
ATOM 2502 O O . PHE A 1 314 ? -5.969 -4.981 7.917 1.00 90.75 314 PHE A O 1
ATOM 2509 N N . ILE A 1 315 ? -5.984 -3.100 6.686 1.00 88.19 315 ILE A N 1
ATOM 2510 C CA . ILE A 1 315 ? -7.064 -2.435 7.412 1.00 88.19 315 ILE A CA 1
ATOM 2511 C C . ILE A 1 315 ? -8.199 -2.138 6.443 1.00 88.19 315 ILE A C 1
ATOM 2513 O O . ILE A 1 315 ? -7.994 -1.631 5.343 1.00 88.1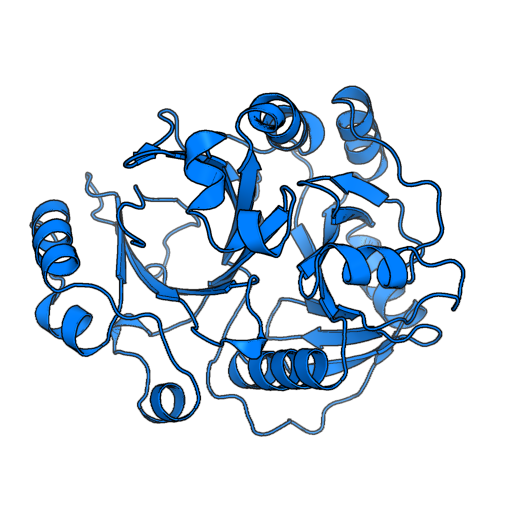9 315 ILE A O 1
ATOM 2517 N N . LEU A 1 316 ? -9.413 -2.481 6.841 1.00 87.38 316 LEU A N 1
ATOM 2518 C CA . LEU A 1 316 ? -10.619 -2.139 6.106 1.00 87.38 316 LEU A CA 1
ATOM 2519 C C . LEU A 1 316 ? -11.153 -0.834 6.667 1.00 87.38 316 LEU A C 1
ATOM 2521 O O . LEU A 1 316 ? -11.260 -0.695 7.884 1.00 87.38 316 LEU A O 1
ATOM 2525 N N . VAL A 1 317 ? -11.469 0.105 5.782 1.00 85.00 317 VAL A N 1
ATOM 2526 C CA . VAL A 1 317 ? -11.877 1.463 6.136 1.00 85.00 317 VAL A CA 1
ATOM 2527 C C . VAL A 1 317 ? -13.197 1.778 5.447 1.00 85.00 317 VAL A C 1
ATOM 2529 O O . VAL A 1 317 ? -13.282 1.776 4.218 1.00 85.00 317 VAL A O 1
ATOM 2532 N N . GLN A 1 318 ? -14.226 2.088 6.230 1.00 83.75 318 GLN A N 1
ATOM 2533 C CA . GLN A 1 318 ? -15.416 2.760 5.721 1.00 83.75 318 GLN A CA 1
ATOM 2534 C C . GLN A 1 318 ? -15.372 4.219 6.130 1.00 83.75 318 GLN A C 1
ATOM 2536 O O . GLN A 1 318 ? -15.511 4.542 7.308 1.00 83.75 318 GLN A O 1
ATOM 2541 N N . ARG A 1 319 ? -15.294 5.092 5.132 1.00 78.50 319 ARG A N 1
ATOM 2542 C CA . ARG A 1 319 ? -15.513 6.525 5.300 1.00 78.50 319 ARG A CA 1
ATOM 2543 C C . ARG A 1 319 ? -17.001 6.876 5.143 1.00 78.50 319 ARG A C 1
ATOM 2545 O O . ARG A 1 319 ? -17.699 6.169 4.405 1.00 78.50 319 ARG A O 1
ATOM 2552 N N . PRO A 1 320 ? -17.503 7.937 5.798 1.00 70.62 320 PRO A N 1
ATOM 2553 C CA . PRO A 1 320 ? -18.824 8.490 5.518 1.00 70.62 320 PRO A CA 1
ATOM 2554 C C . PRO A 1 320 ? -19.048 8.745 4.028 1.00 70.62 320 PRO A C 1
ATOM 2556 O O . PRO A 1 320 ? -18.127 9.065 3.272 1.00 70.62 320 PRO A O 1
ATOM 2559 N N . LYS A 1 321 ? -20.301 8.638 3.582 1.00 66.19 321 LYS A N 1
ATOM 2560 C CA . LYS A 1 321 ? -20.641 9.012 2.206 1.00 66.19 321 LYS A CA 1
ATOM 2561 C C . LYS A 1 321 ? -20.332 10.495 1.993 1.00 66.19 321 LYS A C 1
ATOM 2563 O O . LYS A 1 321 ? -20.789 11.332 2.759 1.00 66.19 321 LYS A O 1
ATOM 2568 N N . GLY A 1 322 ? -19.576 10.801 0.942 1.00 59.59 322 GLY A N 1
ATOM 2569 C CA . GLY A 1 322 ? -19.212 12.174 0.591 1.00 59.59 322 GLY A CA 1
ATOM 2570 C C . GLY A 1 322 ? -18.064 12.774 1.407 1.00 59.59 322 GLY A C 1
ATOM 2571 O O . GLY A 1 322 ? -17.668 13.895 1.107 1.00 59.59 322 GLY A O 1
ATOM 2572 N N . SER A 1 323 ? -17.484 12.059 2.382 1.00 62.19 323 SER A N 1
ATOM 2573 C CA . SER A 1 323 ? -16.268 12.542 3.046 1.00 62.19 323 SER A CA 1
ATOM 2574 C C . SER A 1 323 ? -15.046 12.324 2.157 1.00 62.19 323 SER A C 1
ATOM 2576 O O . SER A 1 323 ? -14.863 11.238 1.598 1.00 62.19 323 SER A O 1
ATOM 2578 N N . GLU A 1 324 ? -14.178 13.325 2.082 1.00 60.06 324 GLU A N 1
ATOM 2579 C CA . GLU A 1 324 ? -12.857 13.191 1.471 1.00 60.06 324 GLU A CA 1
ATOM 2580 C C . GLU A 1 324 ? -11.919 12.329 2.343 1.00 60.06 324 GLU A C 1
ATOM 2582 O O . GLU A 1 324 ? -12.252 11.967 3.478 1.00 60.06 324 GLU A O 1
ATOM 2587 N N . LYS A 1 325 ? -10.731 11.978 1.825 1.00 56.91 325 LYS A N 1
ATOM 2588 C CA . LYS A 1 325 ? -9.697 11.213 2.546 1.00 56.91 325 LYS A CA 1
ATOM 2589 C C . LYS A 1 325 ? -9.022 12.041 3.655 1.00 56.91 325 LYS A C 1
ATOM 2591 O O . LYS A 1 325 ? -7.809 12.160 3.716 1.00 56.91 325 LYS A O 1
ATOM 2596 N N . PHE A 1 326 ? -9.801 12.609 4.565 1.00 52.47 326 PHE A N 1
ATOM 2597 C CA . PHE A 1 326 ? -9.281 13.354 5.706 1.00 52.47 326 PHE A CA 1
ATOM 2598 C C . PHE A 1 326 ? -9.033 12.426 6.903 1.00 52.47 326 PHE A C 1
ATOM 2600 O O . PHE A 1 326 ? -9.750 11.439 7.087 1.00 52.47 326 PHE A O 1
ATOM 2607 N N . VAL A 1 327 ? -7.997 12.693 7.697 1.00 51.41 327 VAL A N 1
ATOM 2608 C CA . VAL A 1 327 ? -7.573 11.805 8.792 1.00 51.41 327 VAL A CA 1
ATOM 2609 C C . VAL A 1 327 ? -7.930 12.439 10.128 1.00 51.41 327 VAL A C 1
ATOM 2611 O O . VAL A 1 327 ? -7.494 13.547 10.425 1.00 51.41 327 VAL A O 1
ATOM 2614 N N . GLY A 1 328 ? -8.737 11.717 10.898 1.00 46.31 328 GLY A N 1
ATOM 2615 C CA . GLY A 1 328 ? -8.987 11.939 12.313 1.00 46.31 328 GLY A CA 1
ATOM 2616 C C . GLY A 1 328 ? -7.822 11.500 13.197 1.00 46.31 328 GLY A C 1
ATOM 2617 O O . GLY A 1 328 ? -6.800 10.985 12.728 1.00 46.31 328 GLY A O 1
ATOM 2618 N N . ASN A 1 329 ? -7.964 11.740 14.495 1.00 43.06 329 ASN A N 1
ATOM 2619 C CA . ASN A 1 329 ? -6.916 11.479 15.469 1.00 43.06 329 ASN A CA 1
ATOM 2620 C C . ASN A 1 329 ? -6.952 10.016 15.916 1.00 43.06 329 ASN A C 1
ATOM 2622 O O . ASN A 1 329 ? -7.618 9.675 16.883 1.00 43.06 329 ASN A O 1
ATOM 2626 N N . PHE A 1 330 ? -6.221 9.152 15.210 1.00 51.84 330 PHE A N 1
ATOM 2627 C CA . PHE A 1 330 ? -6.191 7.723 15.524 1.00 51.84 330 PHE A CA 1
ATOM 2628 C C . PHE A 1 330 ? -5.481 7.473 16.854 1.00 51.84 330 PHE A C 1
ATOM 2630 O O . PHE A 1 330 ? -4.265 7.321 16.887 1.00 51.84 330 PHE A O 1
ATOM 2637 N N . GLU A 1 331 ? -6.235 7.401 17.936 1.00 45.28 331 GLU A N 1
ATOM 2638 C CA . GLU A 1 331 ? -5.808 6.753 19.162 1.00 45.28 331 GLU A CA 1
ATOM 2639 C C . GLU A 1 331 ? -6.253 5.271 19.118 1.00 45.28 331 GLU A C 1
ATOM 2641 O O . GLU A 1 331 ? -7.309 4.931 18.582 1.00 45.28 331 GLU A O 1
ATOM 2646 N N . TYR A 1 332 ? -5.430 4.382 19.679 1.00 45.84 332 TYR A N 1
ATOM 2647 C CA . TYR A 1 332 ? -5.782 3.006 20.071 1.00 45.84 332 TYR A CA 1
ATOM 2648 C C . TYR A 1 332 ? -5.863 1.924 18.968 1.00 45.84 332 TYR A C 1
ATOM 2650 O O . TYR A 1 332 ? -6.922 1.505 18.496 1.00 45.84 332 TYR A O 1
ATOM 2658 N N . PHE A 1 333 ? -4.691 1.362 18.654 1.00 40.06 333 PHE A N 1
ATOM 2659 C CA . PHE A 1 333 ? -4.538 0.009 18.094 1.00 40.06 333 PHE A CA 1
ATOM 2660 C C . PHE A 1 333 ? -3.718 -0.921 19.005 1.00 40.06 333 PHE A C 1
ATOM 2662 O O . PHE A 1 333 ? -3.092 -1.867 18.528 1.00 40.06 333 PHE A O 1
ATOM 2669 N N . THR A 1 334 ? -3.703 -0.652 20.310 1.00 33.34 334 THR A N 1
ATOM 2670 C CA . THR A 1 334 ? -3.035 -1.502 21.306 1.00 33.34 334 THR A CA 1
ATOM 2671 C C . THR A 1 334 ? -4.038 -2.144 22.233 1.00 33.34 334 THR A C 1
ATOM 2673 O O . THR A 1 334 ? -4.857 -1.376 22.789 1.00 33.34 334 THR A O 1
#

Sequence (334 aa):
MQPSLNIGFIEISAPSSLKRDAVKTLLLKLGFNLVGHHKLHAVELYKNVTSYIALNYEQKGRGNCREGSYVQMHGLCISGLCLLTDRVAQLIHKISNCGGQLYKYHTPFNLQSFMGLGDSLLHILDTSKWKEFLVRHFDIIEKKENTLKIINSISFDHLQISIFKAHELHTLKILCEGLGLIKTSTNALHLNNHVIHSVESHCKNILFRVQVLSNNLAGNNNYLKQHQDSGISMIGLQVNNFESGIPQEIKNKMKFAQRSPQYYIEASDLFQQTCINFFKLSKQSLGIDGYVDIAHYAYFTTVVEESLISPLQFILVQRPKGSEKFVGNFEYFT

Foldseek 3Di:
DDKDKAWLAWEKEAQDPLLLVVVVLVLLQQQWDFFWQFPQFRWTWTDHQHYIYIYHHGAPPRQNACRNVLCVQQHIAGQEIEMEIQCQVLLVVQLVVLVWAWDDGDDLLRFTWTQALKRHIYGYDYNVCSVVSPVVTTDTDDDPDDPNHQFNFNYWLAWEKEAEQVCVVSRCSCQCRSNVWDFQDPDFQPAPAWTWTWTADPVLNYIYIYIYGYPVCLCVQQNCVNRVHIHGQEIETEGPDCLVARPVVSVVSFPWDAFDPVQLVVVCVQQVVDPRDSVVCNVRSKDWFDDPDPPRWIKIKIKTDDPSNPPHIYMYIYGPVPDGSRGGNDHDPD

Nearest PDB structures (foldseek):
  2r5v-assembly2_B  TM=8.084E-01  e=7.234E-24  Amycolatopsis orientalis
  5hmq-assembly1_A  TM=8.380E-01  e=7.029E-22  Pseudomonas putida KT2440
  5hmq-assembly3_E  TM=8.397E-01  e=2.011E-21  Pseudomonas putida KT2440
  5hmq-assembly3_D  TM=8.230E-01  e=1.019E-21  Pseudomonas putida KT2440
  5hmq-assembly1_C  TM=8.220E-01  e=2.011E-21  Pseudomonas putida KT2440

Secondary structure (DSSP, 8-state):
-PPPEEEEEEEEE-SSHHHHHHHHHHHHHTT-EEEEEESSSSEEEEE-SS-EEEEE-PPTTSTT-SHHHHHHHHSSEEEEEEEEES-HHHHHHHHHHTTPEEE-S--TT--EEEEETTTEEEEEEEGGGHHHHHHHHEEEPPPPPPS---S-EEEEEEEEEEEEGGGHHHHHHIIIIIS--EE--SS-EEETTEEEEEEE-TTSS-EEEEEEE-HHHHTT-HHHHHH-S-EEEEEEEEES-GGG---HHHHHH--B----HHHHHHHHHHTTTS---HHHHHHHT-EEEEE-STT-EEEEEEEE--GGGTT-EEEEEEPPTT--S---------